Protein AF-A0A5C7A3W3-F1 (afdb_monomer_lite)

InterPro domains:
  IPR011050 Pectin lyase fold/virulence factor [SSF51126] (14-229)
  IPR012334 Pectin lyase fold [G3DSA:2.160.20.10] (8-196)
  IPR039448 Right handed beta helix domain [PF13229] (86-221)

pLDDT: mean 93.46, std 7.07, range [57.84, 98.88]

Structure (mmCIF, N/CA/C/O backbone):
data_AF-A0A5C7A3W3-F1
#
_entry.id   AF-A0A5C7A3W3-F1
#
loop_
_atom_site.group_PDB
_atom_site.id
_atom_site.type_symbol
_atom_site.label_atom_id
_atom_site.label_alt_id
_atom_site.label_comp_id
_atom_site.label_asym_id
_atom_site.label_entity_id
_atom_site.label_seq_id
_atom_site.pdbx_PDB_ins_code
_atom_site.Cartn_x
_atom_site.Cartn_y
_atom_site.Cartn_z
_atom_site.occupancy
_atom_site.B_iso_or_equiv
_atom_site.auth_seq_id
_atom_site.auth_comp_id
_atom_site.auth_asym_id
_atom_site.auth_atom_id
_atom_site.pdbx_PDB_model_num
ATOM 1 N N . MET A 1 1 ? -9.921 -14.204 21.042 1.00 88.25 1 MET A N 1
ATOM 2 C CA . MET A 1 1 ? -10.411 -13.311 19.982 1.00 88.25 1 MET A CA 1
ATOM 3 C C . MET A 1 1 ? -11.789 -12.784 20.349 1.00 88.25 1 MET A C 1
ATOM 5 O O . MET A 1 1 ? -12.733 -13.558 20.472 1.00 88.25 1 MET A O 1
ATOM 9 N N . LYS A 1 2 ? -11.884 -11.483 20.603 1.00 96.06 2 LYS A N 1
ATOM 10 C CA . LYS A 1 2 ? -13.111 -10.736 20.893 1.00 96.06 2 LYS A CA 1
ATOM 11 C C . LYS A 1 2 ? -13.396 -9.769 19.746 1.00 96.06 2 LYS A C 1
ATOM 13 O O . LYS A 1 2 ? -12.476 -9.335 19.056 1.00 96.06 2 LYS A O 1
ATOM 18 N N . VAL A 1 3 ? -14.663 -9.392 19.598 1.00 96.75 3 VAL A N 1
ATOM 19 C CA . VAL A 1 3 ? -15.086 -8.312 18.698 1.00 96.75 3 VAL A CA 1
ATOM 20 C C . VAL A 1 3 ? -15.503 -7.110 19.541 1.00 96.75 3 VAL A C 1
ATOM 22 O O . VAL A 1 3 ? -16.455 -7.187 20.319 1.00 96.75 3 VAL A O 1
ATOM 25 N N . LEU A 1 4 ? -14.786 -5.999 19.398 1.00 95.75 4 LEU A N 1
ATOM 26 C CA . LEU A 1 4 ? -15.061 -4.731 20.067 1.00 95.75 4 LEU A CA 1
ATOM 27 C C . LEU A 1 4 ? -15.787 -3.802 19.094 1.00 95.75 4 LEU A C 1
ATOM 29 O O . LEU A 1 4 ? -15.209 -3.362 18.104 1.00 95.75 4 LEU A O 1
ATOM 33 N N . LYS A 1 5 ? -17.058 -3.502 19.371 1.00 95.69 5 LYS A N 1
ATOM 34 C CA . LYS A 1 5 ? -17.882 -2.644 18.509 1.00 95.69 5 LYS A CA 1
ATOM 35 C C . LYS A 1 5 ? -17.706 -1.167 18.863 1.00 95.69 5 LYS A C 1
ATOM 37 O O . LYS A 1 5 ? -17.990 -0.752 19.990 1.00 95.69 5 LYS A O 1
ATOM 42 N N . VAL A 1 6 ? -17.293 -0.375 17.881 1.00 93.50 6 VAL A N 1
ATOM 43 C CA . VAL A 1 6 ? -16.992 1.057 18.005 1.00 93.50 6 VAL A CA 1
ATOM 44 C C . VAL A 1 6 ? -17.959 1.883 17.163 1.00 93.50 6 VAL A C 1
ATOM 46 O O . VAL A 1 6 ? -18.289 1.517 16.041 1.00 93.50 6 VAL A O 1
ATOM 49 N N . GLY A 1 7 ? -18.421 3.025 17.673 1.00 89.12 7 GLY A N 1
ATOM 50 C CA . GLY A 1 7 ? -19.326 3.928 16.954 1.00 89.12 7 GLY A CA 1
ATOM 51 C C . GLY A 1 7 ? -19.887 5.036 17.843 1.00 89.12 7 GLY A C 1
ATOM 52 O O . GLY A 1 7 ? -19.652 5.045 19.043 1.00 89.12 7 GLY A O 1
ATOM 53 N N . LYS A 1 8 ? -20.645 5.972 17.258 1.00 74.81 8 LYS A N 1
ATOM 54 C CA . LYS A 1 8 ? -21.162 7.168 17.961 1.00 74.81 8 LYS A CA 1
ATOM 55 C C . LYS A 1 8 ? -22.395 6.928 18.852 1.00 74.81 8 LYS A C 1
ATOM 57 O O . LYS A 1 8 ? -22.874 7.858 19.488 1.00 74.81 8 LYS A O 1
ATOM 62 N N . SER A 1 9 ? -22.942 5.713 18.869 1.00 77.38 9 SER A N 1
ATOM 63 C CA . SER A 1 9 ? -24.102 5.372 19.704 1.00 77.38 9 SER A CA 1
ATOM 64 C C . SER A 1 9 ? -23.701 5.247 21.175 1.00 77.38 9 SER A C 1
ATOM 66 O O . SER A 1 9 ? -22.618 4.748 21.463 1.00 77.38 9 SER A O 1
ATOM 68 N N . ILE A 1 10 ? -24.602 5.597 22.102 1.00 68.50 10 ILE A N 1
ATOM 69 C CA . ILE A 1 10 ? -24.413 5.408 23.555 1.00 68.50 10 ILE A CA 1
ATOM 70 C C . ILE A 1 10 ? -24.134 3.948 23.953 1.00 68.50 10 ILE A C 1
ATOM 72 O O . ILE A 1 10 ? -23.594 3.692 25.024 1.00 68.50 10 ILE A O 1
ATOM 76 N N . PHE A 1 11 ? -24.476 2.991 23.085 1.00 70.88 11 PHE A N 1
ATOM 77 C CA . PHE A 1 11 ? -24.218 1.565 23.288 1.00 70.88 11 PHE A CA 1
ATOM 78 C C . PHE A 1 11 ? -22.883 1.088 22.696 1.00 70.88 11 PHE A C 1
ATOM 80 O O . PHE A 1 11 ? -22.521 -0.074 22.873 1.00 70.88 11 PHE A O 1
ATOM 87 N N . LYS A 1 12 ? -22.159 1.945 21.965 1.00 76.88 12 LYS A N 1
ATOM 88 C CA . LYS A 1 12 ? -20.889 1.601 21.317 1.00 76.88 12 LYS A CA 1
ATOM 89 C C . LYS A 1 12 ? -19.710 2.219 22.071 1.00 76.88 12 LYS A C 1
ATOM 91 O O . LYS A 1 12 ? -19.809 3.273 22.692 1.00 76.88 12 LYS A O 1
ATOM 96 N N . MET A 1 13 ? -18.583 1.516 22.041 1.00 89.75 13 MET A N 1
ATOM 97 C CA . MET A 1 13 ? -17.348 1.949 22.688 1.00 89.75 13 MET A CA 1
ATOM 98 C C . MET A 1 13 ? -16.666 3.054 21.861 1.00 89.75 13 MET A C 1
ATOM 100 O O . MET A 1 13 ? -16.802 3.077 20.637 1.00 89.75 13 MET A O 1
ATOM 104 N N . SER A 1 14 ? -15.900 3.946 22.504 1.00 90.25 14 SER A N 1
ATOM 105 C CA . SER A 1 14 ? -14.986 4.834 21.770 1.00 90.25 14 SER A CA 1
ATOM 106 C C . SER A 1 14 ? -13.828 4.035 21.164 1.00 90.25 14 SER A C 1
ATOM 108 O O . SER A 1 14 ? -13.495 2.942 21.631 1.00 90.25 14 SER A O 1
ATOM 110 N N . LEU A 1 15 ? -13.189 4.579 20.132 1.00 91.56 15 LEU A N 1
ATOM 111 C CA . LEU A 1 15 ? -12.073 3.908 19.473 1.00 91.56 15 LEU A CA 1
ATOM 112 C C . LEU A 1 15 ? -10.846 3.803 20.387 1.00 91.56 15 LEU A C 1
ATOM 114 O O . LEU A 1 15 ? -10.195 2.764 20.436 1.00 91.56 15 LEU A O 1
ATOM 118 N N . GLU A 1 16 ? -10.575 4.838 21.178 1.00 91.31 16 GLU A N 1
ATOM 119 C CA . GLU A 1 16 ? -9.476 4.871 22.147 1.00 91.31 16 GLU A CA 1
ATOM 120 C C . GLU A 1 16 ? -9.660 3.791 23.213 1.00 91.31 16 GLU A C 1
ATOM 122 O O . GLU A 1 16 ? -8.722 3.063 23.542 1.00 91.31 16 GLU A O 1
ATOM 127 N N . LYS A 1 17 ? -10.890 3.640 23.721 1.00 93.75 17 LYS A N 1
ATOM 128 C CA . LYS A 1 17 ? -11.216 2.593 24.691 1.00 93.75 17 LYS A CA 1
ATOM 129 C C . LYS A 1 17 ? -11.143 1.202 24.058 1.00 93.75 17 LYS A C 1
ATOM 131 O O . LYS A 1 17 ? -10.692 0.268 24.717 1.00 93.75 17 LYS A O 1
ATOM 136 N N . ALA A 1 18 ? -11.526 1.047 22.791 1.00 95.88 18 ALA A N 1
ATOM 137 C CA . ALA A 1 18 ? -11.372 -0.226 22.090 1.00 95.88 18 ALA A CA 1
ATOM 138 C C . ALA A 1 18 ? -9.894 -0.596 21.915 1.00 95.88 18 ALA A C 1
ATOM 140 O O . ALA A 1 18 ? -9.517 -1.719 22.223 1.00 95.88 18 ALA A O 1
ATOM 141 N N . LEU A 1 19 ? -9.038 0.353 21.532 1.00 95.44 19 LEU A N 1
ATOM 142 C CA . LEU A 1 19 ? -7.590 0.148 21.387 1.00 95.44 19 LEU A CA 1
ATOM 143 C C . LEU A 1 19 ? -6.874 -0.184 22.704 1.00 95.44 19 LEU A C 1
ATOM 145 O O . LEU A 1 19 ? -5.898 -0.944 22.709 1.00 95.44 19 LEU A O 1
ATOM 149 N N . SER A 1 20 ? -7.329 0.390 23.821 1.00 95.06 20 SER A N 1
ATOM 150 C CA . SER A 1 20 ? -6.788 0.070 25.146 1.00 95.06 20 SER A CA 1
ATOM 151 C C . SER A 1 20 ? -7.293 -1.271 25.684 1.00 95.06 20 SER A C 1
ATOM 153 O O . SER A 1 20 ? -6.587 -1.911 26.459 1.00 95.06 20 SER A O 1
ATOM 155 N N . THR A 1 21 ? -8.478 -1.712 25.249 1.00 96.06 21 THR A N 1
ATOM 156 C CA . THR A 1 21 ? -9.103 -2.976 25.674 1.00 96.06 21 THR A CA 1
ATOM 157 C C . THR A 1 21 ? -8.693 -4.166 24.802 1.00 96.06 21 THR A C 1
ATOM 159 O O . THR A 1 21 ? -8.646 -5.291 25.297 1.00 96.06 21 THR A O 1
ATOM 162 N N . ALA A 1 22 ? -8.425 -3.938 23.514 1.00 97.31 22 ALA A N 1
ATOM 163 C CA . ALA A 1 22 ? -8.102 -4.979 22.545 1.00 97.31 22 ALA A CA 1
ATOM 164 C C . ALA A 1 22 ? -6.830 -5.737 22.938 1.00 97.31 22 ALA A C 1
ATOM 166 O O . ALA A 1 22 ? -5.765 -5.142 23.133 1.00 97.31 22 ALA A O 1
ATOM 167 N N . GLY A 1 23 ? -6.946 -7.060 23.017 1.00 96.81 23 GLY A N 1
ATOM 168 C CA . GLY A 1 23 ? -5.811 -7.971 23.056 1.00 96.81 23 GLY A CA 1
ATOM 169 C C . GLY A 1 23 ? -5.256 -8.251 21.660 1.00 96.81 23 GLY A C 1
ATOM 170 O O . GLY A 1 23 ? -5.757 -7.759 20.649 1.00 96.81 23 GLY A O 1
ATOM 171 N N . THR A 1 24 ? -4.203 -9.063 21.606 1.00 97.00 24 THR A N 1
ATOM 172 C CA . THR A 1 24 ? -3.677 -9.583 20.340 1.00 97.00 24 THR A CA 1
ATOM 173 C C . THR A 1 24 ? -4.730 -10.464 19.661 1.00 97.00 24 THR A C 1
ATOM 175 O O . THR A 1 24 ? -5.425 -11.228 20.327 1.00 97.00 24 THR A O 1
ATOM 178 N N . GLU A 1 25 ? -4.832 -10.345 18.340 1.00 96.94 25 GLU A N 1
ATOM 179 C CA . GLU A 1 25 ? -5.804 -10.990 17.447 1.00 96.94 25 GLU A CA 1
ATOM 180 C C . GLU A 1 25 ? -7.259 -10.537 17.616 1.00 96.94 25 GLU A C 1
ATOM 182 O O . GLU A 1 25 ? -8.127 -11.008 16.885 1.00 96.94 25 GLU A O 1
ATOM 187 N N . ASP A 1 26 ? -7.562 -9.614 18.532 1.00 98.25 26 ASP A N 1
ATOM 188 C CA . ASP A 1 26 ? -8.915 -9.073 18.647 1.00 98.25 26 ASP A CA 1
ATOM 189 C C . ASP A 1 26 ? -9.290 -8.234 17.415 1.00 98.25 26 ASP A C 1
ATOM 191 O O . ASP A 1 26 ? -8.446 -7.678 16.704 1.00 98.25 26 ASP A O 1
ATOM 195 N N . THR A 1 27 ? -10.596 -8.140 17.169 1.00 98.38 27 THR A N 1
ATOM 196 C CA . THR A 1 27 ? -11.164 -7.342 16.081 1.00 98.38 27 THR A CA 1
ATOM 197 C C . THR A 1 27 ? -11.847 -6.104 16.642 1.00 98.38 27 THR A C 1
ATOM 199 O O . THR A 1 27 ? -12.715 -6.198 17.510 1.00 98.38 27 THR A O 1
ATOM 202 N N . ILE A 1 28 ? -11.483 -4.937 16.125 1.00 97.69 28 ILE A N 1
ATOM 203 C CA . ILE A 1 28 ? -12.185 -3.677 16.341 1.00 97.69 28 ILE A CA 1
ATOM 204 C C . ILE A 1 28 ? -13.107 -3.458 15.143 1.00 97.69 28 ILE A C 1
ATOM 206 O O . ILE A 1 28 ? -12.653 -3.137 14.044 1.00 97.69 28 ILE A O 1
ATOM 210 N N . GLN A 1 29 ? -14.407 -3.636 15.372 1.00 97.38 29 GLN A N 1
ATOM 211 C CA . GLN A 1 29 ? -15.437 -3.433 14.361 1.00 97.38 29 GLN A CA 1
ATOM 212 C C . GLN A 1 29 ? -15.931 -1.982 14.405 1.00 97.38 29 GLN A C 1
ATOM 214 O O . GLN A 1 29 ? -16.476 -1.531 15.418 1.00 97.38 29 GLN A O 1
ATOM 219 N N . LEU A 1 30 ? -15.736 -1.247 13.314 1.00 96.81 30 LEU A N 1
ATOM 220 C CA . LEU A 1 30 ? -16.004 0.184 13.192 1.00 96.81 30 LEU A CA 1
ATOM 221 C C . LEU A 1 30 ? -17.364 0.422 12.529 1.00 96.81 30 LEU A C 1
ATOM 223 O O . LEU A 1 30 ? -17.587 0.027 11.389 1.00 96.81 30 LEU A O 1
ATOM 227 N N . ALA A 1 31 ? -18.273 1.102 13.222 1.00 95.81 31 ALA A N 1
ATOM 228 C CA . ALA A 1 31 ? -19.499 1.619 12.617 1.00 95.81 31 ALA A CA 1
ATOM 229 C C . ALA A 1 31 ? -19.183 2.679 11.541 1.00 95.81 31 ALA A C 1
ATOM 231 O O . ALA A 1 31 ? -18.128 3.312 11.614 1.00 95.81 31 ALA A O 1
ATOM 232 N N . PRO A 1 32 ? -20.107 2.963 10.600 1.00 95.88 32 PRO A N 1
ATOM 233 C CA . PRO A 1 32 ? -19.940 4.071 9.665 1.00 95.88 32 PRO A CA 1
ATOM 234 C C . PRO A 1 32 ? -19.603 5.378 10.397 1.00 95.88 32 PRO A C 1
ATOM 236 O O . PRO A 1 32 ? -20.267 5.761 11.369 1.00 95.88 32 PRO A O 1
ATOM 239 N N . GLY A 1 33 ? -18.570 6.076 9.934 1.00 94.88 33 GLY A N 1
ATOM 240 C CA . GLY A 1 33 ? -18.092 7.283 10.587 1.00 94.88 33 GLY A CA 1
ATOM 241 C C . GLY A 1 33 ? -16.657 7.642 10.233 1.00 94.88 33 GLY A C 1
ATOM 242 O O . GLY A 1 33 ? -15.952 6.920 9.533 1.00 94.88 33 GLY A O 1
ATOM 243 N N . ARG A 1 34 ? -16.228 8.793 10.749 1.00 94.25 34 ARG A N 1
ATOM 244 C CA . ARG A 1 34 ? -14.864 9.296 10.603 1.00 94.25 34 ARG A CA 1
ATOM 245 C C . ARG A 1 34 ? -14.136 9.207 11.936 1.00 94.25 34 ARG A C 1
ATOM 247 O O . ARG A 1 34 ? -14.672 9.655 12.951 1.00 94.25 34 ARG A O 1
ATOM 254 N N . TYR A 1 35 ? -12.929 8.661 11.906 1.00 94.00 35 TYR A N 1
ATOM 255 C CA . TYR A 1 35 ? -12.104 8.367 13.068 1.00 94.00 35 TYR A CA 1
ATOM 256 C C . TYR A 1 35 ? -10.724 8.987 12.878 1.00 94.00 35 TYR A C 1
ATOM 258 O O . TYR A 1 35 ? -10.045 8.675 11.903 1.00 94.00 35 TYR A O 1
ATOM 266 N N . ASN A 1 36 ? -10.301 9.851 13.803 1.00 92.06 36 ASN A N 1
ATOM 267 C CA . ASN A 1 36 ? -8.928 10.341 13.801 1.00 92.06 36 ASN A CA 1
ATOM 268 C C . ASN A 1 36 ? -8.050 9.424 14.648 1.00 92.06 36 ASN A C 1
ATOM 270 O O . ASN A 1 36 ? -8.306 9.246 15.837 1.00 92.06 36 ASN A O 1
ATOM 274 N N . LEU A 1 37 ? -7.023 8.855 14.033 1.00 91.38 37 LEU A N 1
ATOM 275 C CA . LEU A 1 37 ? -6.122 7.895 14.642 1.00 91.38 37 LEU A CA 1
ATOM 276 C C . LEU A 1 37 ? -4.676 8.344 14.459 1.00 91.38 37 LEU A C 1
ATOM 278 O O . LEU A 1 37 ? -4.008 7.987 13.494 1.00 91.38 37 LEU A O 1
ATOM 282 N N . ASP A 1 38 ? -4.191 9.089 15.444 1.00 92.31 38 ASP A N 1
ATOM 283 C CA . ASP A 1 38 ? -2.778 9.414 15.606 1.00 92.31 38 ASP A CA 1
ATOM 284 C C . ASP A 1 38 ? -2.225 8.573 16.763 1.00 92.31 38 ASP A C 1
ATOM 286 O O . ASP A 1 38 ? -2.249 8.988 17.923 1.00 92.31 38 ASP A O 1
ATOM 290 N N . THR A 1 39 ? -1.820 7.331 16.483 1.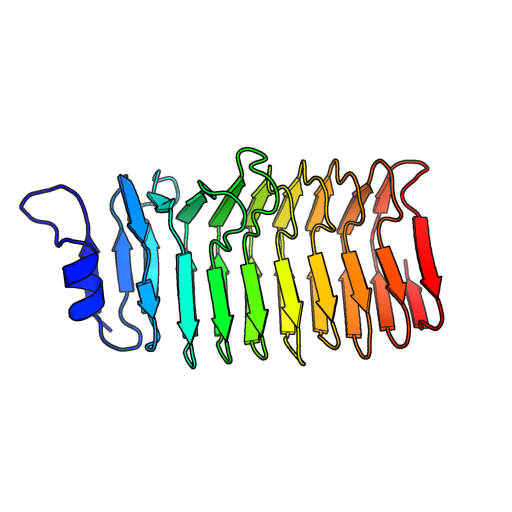00 94.81 39 THR A N 1
ATOM 291 C CA . THR A 1 39 ? -1.455 6.381 17.546 1.00 94.81 39 THR A CA 1
ATOM 292 C C . THR A 1 39 ? -0.418 5.345 17.122 1.00 94.81 39 THR A C 1
ATOM 294 O O . THR A 1 39 ? -0.099 5.181 15.942 1.00 94.81 39 THR A O 1
ATOM 297 N N . VAL A 1 40 ? 0.109 4.635 18.120 1.00 97.00 40 VAL A N 1
ATOM 298 C CA . VAL A 1 40 ? 1.063 3.541 17.959 1.00 97.00 40 VAL A CA 1
ATOM 299 C C . VAL A 1 40 ? 0.390 2.219 18.324 1.00 97.00 40 VAL A C 1
ATOM 301 O O . VAL A 1 40 ? -0.137 2.060 19.425 1.00 97.00 40 VAL A O 1
ATOM 304 N N . ILE A 1 41 ? 0.451 1.247 17.419 1.00 96.94 41 ILE A N 1
ATOM 305 C CA . ILE A 1 41 ? -0.070 -0.106 17.596 1.00 96.94 41 ILE A CA 1
ATOM 306 C C . ILE A 1 41 ? 1.115 -1.071 17.684 1.00 96.94 41 ILE A C 1
ATOM 308 O O . ILE A 1 41 ? 1.863 -1.253 16.727 1.00 96.94 41 ILE A O 1
ATOM 312 N N . ASN A 1 42 ? 1.262 -1.705 18.848 1.00 97.31 42 ASN A N 1
ATOM 313 C CA . ASN A 1 42 ? 2.336 -2.665 19.146 1.00 97.31 42 ASN A CA 1
ATOM 314 C C . ASN A 1 42 ? 1.788 -4.068 19.465 1.00 97.31 42 ASN A C 1
ATOM 316 O O . ASN A 1 42 ? 2.421 -4.855 20.163 1.00 97.31 42 ASN A O 1
ATOM 320 N N . ARG A 1 43 ? 0.560 -4.353 19.032 1.00 96.88 43 ARG A N 1
ATOM 321 C CA . ARG A 1 43 ? -0.131 -5.634 19.213 1.00 96.88 43 ARG A CA 1
ATOM 322 C C . ARG A 1 43 ? -0.976 -5.922 17.987 1.00 96.88 43 ARG A C 1
ATOM 324 O O . ARG A 1 43 ? -1.432 -4.986 17.332 1.00 96.88 43 ARG A O 1
ATOM 331 N N . GLY A 1 44 ? -1.170 -7.201 17.690 1.00 97.81 44 GLY A N 1
ATOM 332 C CA . GLY A 1 44 ? -1.819 -7.564 16.446 1.00 97.81 44 GLY A CA 1
ATOM 333 C C . GLY A 1 44 ? -3.318 -7.367 16.558 1.00 97.81 44 GLY A C 1
ATOM 334 O O . GLY A 1 44 ? -3.921 -7.941 17.454 1.00 97.81 44 GLY A O 1
ATOM 335 N N . ILE A 1 45 ? -3.911 -6.531 15.713 1.00 98.06 45 ILE A N 1
ATOM 336 C CA . ILE A 1 45 ? -5.338 -6.187 15.773 1.00 98.06 45 ILE A CA 1
ATOM 337 C C . ILE A 1 45 ? -5.904 -6.198 14.355 1.00 98.06 45 ILE A C 1
ATOM 339 O O . ILE A 1 45 ? -5.241 -5.766 13.407 1.00 98.06 45 ILE A O 1
ATOM 343 N N . THR A 1 46 ? -7.146 -6.658 14.221 1.00 98.56 46 THR A N 1
ATOM 344 C CA . THR A 1 46 ? -7.931 -6.481 12.995 1.00 98.56 46 THR A CA 1
ATOM 345 C C . THR A 1 46 ? -8.846 -5.272 13.137 1.00 98.56 46 THR A C 1
ATOM 347 O O . THR A 1 46 ? -9.586 -5.164 14.111 1.00 98.56 46 THR A O 1
ATOM 350 N N . PHE A 1 47 ? -8.821 -4.372 12.163 1.00 98.12 47 PHE A N 1
ATOM 351 C CA . PHE A 1 47 ? -9.796 -3.301 12.004 1.00 98.12 47 PHE A CA 1
ATOM 352 C C . PHE A 1 47 ? -10.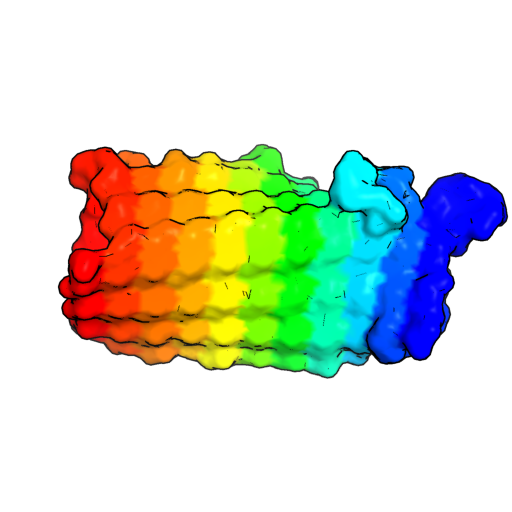702 -3.653 10.837 1.00 98.12 47 PHE A C 1
ATOM 354 O O . PHE A 1 47 ? -10.230 -3.925 9.734 1.00 98.12 47 PHE A O 1
ATOM 361 N N . GLU A 1 48 ? -12.003 -3.625 11.071 1.00 97.88 48 GLU A N 1
ATOM 362 C CA . GLU A 1 48 ? -12.982 -4.002 10.061 1.00 97.88 48 GLU A CA 1
ATOM 363 C C . GLU A 1 48 ? -14.187 -3.078 10.144 1.00 97.88 48 GLU A C 1
ATOM 365 O O . GLU A 1 48 ? -14.692 -2.794 11.231 1.00 97.88 48 GLU A O 1
ATOM 370 N N . ALA A 1 49 ? -14.650 -2.588 9.000 1.00 97.25 49 ALA A N 1
ATOM 371 C CA . ALA A 1 49 ? -15.909 -1.867 8.950 1.00 97.25 49 ALA A CA 1
ATOM 372 C C . ALA A 1 49 ? -17.092 -2.810 9.236 1.00 97.25 49 ALA A C 1
ATOM 374 O O . ALA A 1 49 ? -17.112 -3.955 8.795 1.00 97.25 49 ALA A O 1
ATOM 375 N N . GLU A 1 50 ? -18.098 -2.336 9.972 1.00 92.62 50 GLU A N 1
ATOM 376 C CA . GLU A 1 50 ? -19.274 -3.132 10.358 1.00 92.62 50 GLU A CA 1
ATOM 377 C C . GLU A 1 50 ? -20.045 -3.665 9.144 1.00 92.62 50 GLU A C 1
ATOM 379 O O . GLU A 1 50 ? -20.609 -4.756 9.207 1.00 92.62 50 GLU A O 1
ATOM 384 N N . PHE A 1 51 ? -20.019 -2.917 8.038 1.00 87.81 51 PHE A N 1
ATOM 385 C CA . PHE A 1 51 ? -20.572 -3.323 6.750 1.00 87.81 51 PHE A CA 1
ATOM 386 C C . PHE A 1 51 ? -19.537 -3.081 5.638 1.00 87.81 51 PHE A C 1
ATOM 388 O O . PHE A 1 51 ? -18.880 -2.036 5.674 1.00 87.81 51 PHE A O 1
ATOM 395 N N . PRO A 1 52 ? -19.411 -3.969 4.634 1.00 82.38 52 PRO A N 1
ATOM 396 C CA . PRO A 1 52 ? -18.415 -3.828 3.565 1.00 82.38 52 PRO A CA 1
ATOM 397 C C . PRO A 1 52 ? -18.479 -2.490 2.815 1.00 82.38 52 PRO A C 1
ATOM 399 O O . PRO A 1 52 ? -17.448 -1.884 2.551 1.00 82.38 52 PRO A O 1
ATOM 402 N N . ASP A 1 53 ? -19.687 -1.979 2.575 1.00 83.56 53 ASP A N 1
ATOM 403 C CA . ASP A 1 53 ? -19.909 -0.721 1.847 1.00 83.56 53 ASP A CA 1
ATOM 404 C C . ASP A 1 53 ? -20.091 0.491 2.777 1.00 83.56 53 ASP A C 1
ATOM 406 O O . ASP A 1 53 ? -20.581 1.547 2.368 1.00 83.56 53 ASP A O 1
ATOM 410 N N . SER A 1 54 ? -19.756 0.355 4.064 1.00 82.19 54 SER A N 1
ATOM 411 C CA . SER A 1 54 ? -19.913 1.463 5.006 1.00 82.19 54 SER A CA 1
ATOM 412 C C . SER A 1 54 ? -18.812 2.509 4.871 1.00 82.19 54 SER A C 1
ATOM 414 O O . SER A 1 54 ? -17.637 2.213 4.673 1.00 82.19 54 SER A O 1
ATOM 416 N N . SER A 1 55 ? -19.194 3.775 5.048 1.00 92.38 55 SER A N 1
ATOM 417 C CA . SER A 1 55 ? -18.280 4.914 5.024 1.00 92.38 55 SER A CA 1
ATOM 418 C C . SER A 1 55 ? -17.463 4.999 6.321 1.00 92.38 55 SER A C 1
ATOM 420 O O . SER A 1 55 ? -17.693 5.881 7.155 1.00 92.38 55 SER A O 1
ATOM 422 N N . VAL A 1 56 ? -16.545 4.056 6.535 1.00 96.94 56 VAL A N 1
ATOM 423 C CA . VAL A 1 56 ? -15.535 4.135 7.596 1.00 96.94 56 VAL A CA 1
ATOM 424 C C . VAL A 1 56 ? -14.308 4.839 7.043 1.00 96.94 56 VAL A C 1
ATOM 426 O O . VAL A 1 56 ? -13.622 4.321 6.163 1.00 96.94 56 VAL A O 1
ATOM 429 N N . VAL A 1 57 ? -14.030 6.027 7.575 1.00 95.94 57 VAL A N 1
ATOM 430 C CA . VAL A 1 57 ? -12.876 6.835 7.183 1.00 95.94 57 VAL A CA 1
ATOM 431 C C . VAL A 1 57 ? -11.933 6.990 8.365 1.00 95.94 57 VAL A C 1
ATOM 433 O O . VAL A 1 57 ? -12.325 7.517 9.407 1.00 95.94 57 VAL A O 1
ATOM 436 N N . ILE A 1 58 ? -10.687 6.568 8.194 1.00 94.88 58 ILE A N 1
ATOM 437 C CA . ILE A 1 58 ? -9.597 6.799 9.137 1.00 94.88 58 ILE A CA 1
ATOM 438 C C . ILE A 1 58 ? -8.722 7.942 8.619 1.00 94.88 58 ILE A C 1
ATOM 440 O O . ILE A 1 58 ? -8.257 7.925 7.479 1.00 94.88 58 ILE A O 1
ATOM 444 N N . THR A 1 59 ? -8.482 8.925 9.480 1.00 93.19 59 THR A N 1
ATOM 445 C CA . THR A 1 59 ? -7.479 9.981 9.291 1.00 93.19 59 THR A CA 1
ATOM 446 C C . THR A 1 59 ? -6.372 9.850 10.332 1.00 93.19 59 THR A C 1
ATOM 448 O O . THR A 1 59 ? -6.492 9.065 11.272 1.00 93.19 59 THR A O 1
ATOM 451 N N . GLY A 1 60 ? -5.320 10.655 10.197 1.00 91.25 60 GLY A N 1
ATOM 452 C CA . GLY A 1 60 ? -4.181 10.649 11.115 1.00 91.25 60 GLY A CA 1
ATOM 453 C C . GLY A 1 60 ? -3.087 9.669 10.694 1.00 91.25 60 GLY A C 1
ATOM 454 O O . GLY A 1 60 ? -3.106 9.130 9.585 1.00 91.25 60 GLY A O 1
ATOM 455 N N . THR A 1 61 ? -2.097 9.492 11.564 1.00 93.75 61 THR A N 1
ATOM 456 C CA . THR A 1 61 ? -0.964 8.587 11.350 1.00 93.75 61 THR A CA 1
ATOM 457 C C . THR A 1 61 ? -1.024 7.385 12.290 1.00 93.75 61 THR A C 1
ATOM 459 O O . THR A 1 61 ? -0.886 7.509 13.509 1.00 93.75 61 THR A O 1
ATOM 462 N N . LEU A 1 62 ? -1.100 6.192 11.704 1.00 95.62 62 LEU A N 1
ATOM 463 C CA . LEU A 1 62 ? -0.950 4.922 12.406 1.00 95.62 62 LEU A CA 1
ATOM 464 C C . LEU A 1 62 ? 0.491 4.427 12.314 1.00 95.62 62 LEU A C 1
ATOM 466 O O . LEU A 1 62 ? 0.982 4.103 11.233 1.00 95.62 62 LEU A O 1
ATOM 470 N N . SER A 1 63 ? 1.160 4.325 13.459 1.00 97.81 63 SER A N 1
ATOM 471 C CA . SER A 1 63 ? 2.479 3.694 13.565 1.00 97.81 63 SER A CA 1
ATOM 472 C C . SER A 1 63 ? 2.334 2.260 14.065 1.00 97.81 63 SER A C 1
ATOM 474 O O . SER A 1 63 ? 1.850 2.045 15.169 1.00 97.81 63 SER A O 1
ATOM 476 N N . ILE A 1 64 ? 2.751 1.273 13.282 1.00 98.25 64 ILE A N 1
ATOM 477 C CA . ILE A 1 64 ? 2.599 -0.152 13.586 1.00 98.25 64 ILE A CA 1
ATOM 478 C C . ILE A 1 64 ? 3.995 -0.750 13.754 1.00 98.25 64 ILE A C 1
ATOM 480 O O . ILE A 1 64 ? 4.785 -0.756 12.808 1.00 98.25 64 ILE A O 1
ATOM 484 N N . ASN A 1 65 ? 4.323 -1.215 14.960 1.00 98.31 65 ASN A N 1
ATOM 485 C CA . ASN A 1 65 ? 5.674 -1.684 15.270 1.00 98.31 65 ASN A CA 1
ATOM 486 C C . ASN A 1 65 ? 5.673 -3.095 15.847 1.00 98.31 65 ASN A C 1
ATOM 488 O O . ASN A 1 65 ? 4.940 -3.386 16.792 1.00 98.31 65 ASN A O 1
ATOM 492 N N . ASN A 1 66 ? 6.578 -3.933 15.335 1.00 98.19 66 ASN A N 1
ATOM 493 C CA . ASN A 1 66 ? 6.830 -5.287 15.835 1.00 98.19 66 ASN A CA 1
ATOM 494 C C . ASN A 1 66 ? 5.555 -6.132 15.969 1.00 98.19 66 ASN A C 1
ATOM 496 O O . ASN A 1 66 ? 5.393 -6.880 16.935 1.00 98.19 66 ASN A O 1
ATOM 500 N N . THR A 1 67 ? 4.605 -5.968 15.046 1.00 98.06 67 THR A N 1
ATOM 501 C CA . THR A 1 67 ? 3.301 -6.617 15.172 1.00 98.06 67 THR A CA 1
ATOM 502 C C . THR A 1 67 ? 2.614 -6.864 13.832 1.00 98.06 67 THR A C 1
ATOM 504 O O . THR A 1 67 ? 3.171 -6.560 12.778 1.00 98.06 67 THR A O 1
ATOM 507 N N . SER A 1 68 ? 1.416 -7.448 13.865 1.00 98.38 68 SER A N 1
ATOM 508 C CA . SER A 1 68 ? 0.652 -7.800 12.667 1.00 98.38 68 SER A CA 1
ATOM 509 C C . SER A 1 68 ? -0.745 -7.186 12.685 1.00 98.38 68 SER A C 1
ATOM 511 O O . SER A 1 68 ? -1.534 -7.525 13.558 1.00 98.38 68 SER A O 1
ATOM 513 N N . CYS A 1 69 ? -1.086 -6.335 11.719 1.00 98.56 69 CYS A N 1
ATOM 514 C CA . CYS A 1 69 ? -2.410 -5.707 11.650 1.00 98.56 69 CYS A CA 1
ATOM 515 C C . CYS A 1 69 ? -3.120 -6.018 10.336 1.00 98.56 69 CYS A C 1
ATOM 517 O O . CYS A 1 69 ? -2.497 -6.060 9.273 1.00 98.56 69 CYS A O 1
ATOM 519 N N . ILE A 1 70 ? -4.437 -6.185 10.418 1.00 98.75 70 ILE A N 1
ATOM 520 C CA . ILE A 1 70 ? -5.313 -6.406 9.266 1.00 98.75 70 ILE A CA 1
ATOM 521 C C . ILE A 1 70 ? -6.320 -5.262 9.207 1.00 98.75 70 ILE A C 1
ATOM 523 O O . ILE A 1 70 ? -6.884 -4.884 10.230 1.00 98.75 70 ILE A O 1
ATOM 527 N N . PHE A 1 71 ? -6.561 -4.725 8.018 1.00 98.50 71 PHE A N 1
ATOM 528 C CA . PHE A 1 71 ? -7.552 -3.686 7.769 1.00 98.50 71 PHE A CA 1
ATOM 529 C C . PHE A 1 71 ? -8.486 -4.142 6.652 1.00 98.50 71 PHE A C 1
ATOM 531 O O . PHE A 1 71 ? -8.012 -4.546 5.589 1.00 98.50 71 PHE A O 1
ATOM 538 N N . LYS A 1 72 ? -9.797 -4.082 6.895 1.00 98.50 72 LYS A N 1
ATOM 539 C CA . LYS A 1 72 ? -10.823 -4.529 5.948 1.00 98.50 72 LYS A CA 1
ATOM 540 C C . LYS A 1 72 ? -11.887 -3.469 5.734 1.00 98.50 72 LYS A C 1
ATOM 542 O O . LYS A 1 72 ? -12.446 -2.976 6.714 1.00 98.50 72 LYS A O 1
ATOM 547 N N . ASN A 1 73 ? -12.213 -3.178 4.474 1.00 98.06 73 ASN A N 1
ATOM 548 C CA . ASN A 1 73 ? -13.328 -2.296 4.101 1.00 98.06 73 ASN A CA 1
ATOM 549 C C . ASN A 1 73 ? -13.211 -0.877 4.694 1.00 98.06 73 ASN A C 1
ATOM 551 O O . ASN A 1 73 ? -14.188 -0.275 5.128 1.00 98.06 73 ASN A O 1
ATOM 555 N N . ILE A 1 74 ? -11.987 -0.351 4.776 1.00 97.62 74 ILE A N 1
ATOM 556 C CA . ILE A 1 74 ? -11.696 0.954 5.389 1.00 97.62 74 ILE A CA 1
ATOM 557 C C . ILE A 1 74 ? -11.153 1.918 4.341 1.00 97.62 74 ILE A C 1
ATOM 559 O O . ILE A 1 74 ? -10.284 1.563 3.541 1.00 97.62 74 ILE A O 1
ATOM 563 N N . THR A 1 75 ? -11.616 3.164 4.398 1.00 97.25 75 THR A N 1
ATOM 564 C CA . THR A 1 75 ? -10.996 4.277 3.680 1.00 97.25 75 THR A CA 1
ATOM 565 C C . THR A 1 75 ? -9.988 4.985 4.579 1.00 97.25 75 THR A C 1
ATOM 567 O O . THR A 1 75 ? -10.318 5.388 5.690 1.00 97.25 75 THR A O 1
ATOM 570 N N . PHE A 1 76 ? -8.768 5.183 4.095 1.00 96.19 76 PHE A N 1
ATOM 571 C CA . PHE A 1 76 ? -7.753 6.021 4.717 1.00 96.19 76 PHE A CA 1
ATOM 572 C C . PHE A 1 76 ? -7.636 7.323 3.938 1.00 96.19 76 PHE A C 1
ATOM 574 O O . PHE A 1 76 ? -7.404 7.312 2.728 1.00 96.19 76 PHE A O 1
ATOM 581 N N . GLU A 1 77 ? -7.765 8.447 4.631 1.00 94.25 77 GLU A N 1
ATOM 582 C CA . GLU A 1 77 ? -7.708 9.764 4.007 1.00 94.25 77 GLU A CA 1
ATOM 583 C C . GLU A 1 77 ? -6.514 10.561 4.516 1.00 94.25 77 GLU A C 1
ATOM 585 O O . GLU A 1 77 ? -6.409 10.886 5.703 1.00 94.25 77 GLU A O 1
ATOM 590 N N . CYS A 1 78 ? -5.614 10.907 3.597 1.00 86.00 78 CYS A N 1
ATOM 591 C CA . CYS A 1 78 ? -4.483 11.753 3.917 1.00 86.00 78 CYS A CA 1
ATOM 592 C C . CYS A 1 78 ? -4.934 13.212 3.990 1.00 86.00 78 CYS A C 1
ATOM 594 O O . CYS A 1 78 ? -5.250 13.834 2.975 1.00 86.00 78 CYS A O 1
ATOM 596 N N . SER A 1 79 ? -4.958 13.751 5.206 1.00 79.75 79 SER A N 1
ATOM 597 C CA . SER A 1 79 ? -5.470 15.092 5.497 1.00 79.75 79 SER A CA 1
ATOM 598 C C . SER A 1 79 ? -4.382 16.118 5.828 1.00 79.75 79 SER A C 1
ATOM 600 O O . SER A 1 79 ? -4.708 17.228 6.241 1.00 79.75 79 SER A O 1
ATOM 602 N N . ALA A 1 80 ? -3.096 15.768 5.713 1.00 77.25 80 ALA A N 1
ATOM 603 C CA . ALA A 1 80 ? -1.998 16.643 6.123 1.00 77.25 80 ALA A CA 1
ATOM 604 C C . ALA A 1 80 ? -0.745 16.486 5.252 1.00 77.25 80 ALA A C 1
ATOM 606 O O . ALA A 1 80 ? -0.392 15.382 4.840 1.00 77.25 80 ALA A O 1
ATOM 607 N N . ARG A 1 81 ? -0.060 17.614 5.036 1.00 75.25 81 ARG A N 1
ATOM 608 C CA . ARG A 1 81 ? 1.223 17.713 4.329 1.00 75.25 81 ARG A CA 1
ATOM 609 C C . ARG A 1 81 ? 2.304 16.917 5.058 1.00 75.25 81 ARG A C 1
ATOM 611 O O . ARG A 1 81 ? 2.300 16.871 6.288 1.00 75.25 81 ARG A O 1
ATOM 618 N N . ASP A 1 82 ? 3.225 16.321 4.302 1.00 73.69 82 ASP A N 1
ATOM 619 C CA . ASP A 1 82 ? 4.424 15.645 4.826 1.00 73.69 82 ASP A CA 1
ATOM 620 C C . ASP A 1 82 ? 4.148 14.489 5.813 1.00 73.69 82 ASP A C 1
ATOM 622 O O . ASP A 1 82 ? 5.046 14.041 6.531 1.00 73.69 82 ASP A O 1
ATOM 626 N N . LYS A 1 83 ? 2.916 13.962 5.853 1.00 80.75 83 LYS A N 1
ATOM 627 C CA . LYS A 1 83 ? 2.548 12.829 6.710 1.00 80.75 83 LYS A CA 1
ATOM 628 C C . LYS A 1 83 ? 2.464 11.520 5.934 1.00 80.75 83 LYS A C 1
ATOM 630 O O . LYS A 1 83 ? 2.133 11.477 4.750 1.00 80.75 83 LYS A O 1
ATOM 635 N N . ASN A 1 84 ? 2.735 10.434 6.654 1.00 89.62 84 ASN A N 1
ATOM 636 C CA . ASN A 1 84 ? 2.369 9.088 6.231 1.00 89.62 84 ASN A CA 1
ATOM 637 C C . ASN A 1 84 ? 1.039 8.724 6.906 1.00 89.62 84 ASN A C 1
ATOM 639 O O . ASN A 1 84 ? 0.880 8.996 8.099 1.00 89.62 84 ASN A O 1
ATOM 643 N N . LEU A 1 85 ? 0.111 8.094 6.185 1.00 94.31 85 LEU A N 1
ATOM 644 C CA . LEU A 1 85 ? -1.092 7.517 6.804 1.00 94.31 85 LEU A CA 1
ATOM 645 C C . LEU A 1 85 ? -0.722 6.316 7.676 1.00 94.31 85 LEU A C 1
ATOM 647 O O . LEU A 1 85 ? -1.118 6.231 8.835 1.00 94.31 85 LEU A O 1
ATOM 651 N N . ILE A 1 86 ? 0.093 5.419 7.124 1.00 97.56 86 ILE A N 1
ATOM 652 C CA . ILE A 1 86 ? 0.580 4.215 7.791 1.00 97.56 86 ILE A CA 1
ATOM 653 C C . ILE A 1 86 ? 2.107 4.224 7.790 1.00 97.56 86 ILE A C 1
ATOM 655 O O . ILE A 1 86 ? 2.742 4.348 6.741 1.00 97.56 86 ILE A O 1
ATOM 659 N N . VAL A 1 87 ? 2.701 4.032 8.964 1.00 98.00 87 VAL A N 1
ATOM 660 C CA . VAL A 1 87 ? 4.131 3.765 9.138 1.00 98.00 87 VAL A CA 1
ATOM 661 C C . VAL A 1 87 ? 4.272 2.395 9.777 1.00 98.00 87 VAL A C 1
ATOM 663 O O . VAL A 1 87 ? 3.780 2.189 10.880 1.00 98.00 87 VAL A O 1
ATOM 666 N N . ALA A 1 88 ? 4.954 1.463 9.120 1.00 98.50 88 ALA A N 1
ATOM 667 C CA . ALA A 1 88 ? 5.225 0.144 9.674 1.00 98.50 88 ALA A CA 1
ATOM 668 C C . ALA A 1 88 ? 6.718 -0.140 9.788 1.00 98.50 88 ALA A C 1
ATOM 670 O O . ALA A 1 88 ? 7.487 0.023 8.835 1.00 98.50 88 ALA A O 1
ATOM 671 N N . ASN A 1 89 ? 7.113 -0.610 10.966 1.00 98.50 89 ASN A N 1
ATOM 672 C CA . ASN A 1 89 ? 8.469 -1.042 11.257 1.00 98.50 89 ASN A CA 1
ATOM 673 C C . ASN A 1 89 ? 8.453 -2.465 11.816 1.00 98.50 89 ASN A C 1
ATOM 675 O O . ASN A 1 89 ? 7.770 -2.736 12.806 1.00 98.50 89 ASN A O 1
ATOM 679 N N . GLN A 1 90 ? 9.203 -3.371 11.184 1.00 98.50 90 GLN A N 1
ATOM 680 C CA . GLN A 1 90 ? 9.291 -4.782 11.588 1.00 98.50 90 GLN A CA 1
ATOM 681 C C . GLN A 1 90 ? 7.915 -5.437 11.794 1.00 98.50 90 GLN A C 1
ATOM 683 O O . GLN A 1 90 ? 7.698 -6.155 12.765 1.00 98.50 90 GLN A O 1
ATOM 688 N N . SER A 1 91 ? 6.966 -5.138 10.907 1.00 98.62 91 SER A N 1
ATOM 689 C CA . SER A 1 91 ? 5.557 -5.515 11.063 1.00 98.62 91 SER A CA 1
ATOM 690 C C . SER A 1 91 ? 5.015 -6.260 9.844 1.00 98.62 91 SER A C 1
ATOM 692 O O . SER A 1 91 ? 5.615 -6.224 8.770 1.00 98.62 91 SER A O 1
ATOM 694 N N . ASN A 1 92 ? 3.870 -6.924 10.003 1.00 98.69 92 ASN A N 1
ATOM 695 C CA . ASN A 1 92 ? 3.133 -7.567 8.913 1.00 98.69 92 ASN A CA 1
ATOM 696 C C . ASN A 1 92 ? 1.774 -6.890 8.747 1.00 98.69 92 ASN A C 1
ATOM 698 O O . ASN A 1 92 ? 0.974 -6.864 9.677 1.00 98.69 92 ASN A O 1
ATOM 702 N N . LEU A 1 93 ? 1.495 -6.342 7.573 1.00 98.75 93 LEU A N 1
ATOM 703 C CA . LEU A 1 93 ? 0.237 -5.660 7.298 1.00 98.75 93 LEU A CA 1
ATOM 704 C C . LEU A 1 93 ? -0.551 -6.379 6.211 1.00 98.75 93 LEU A C 1
ATOM 706 O O . LEU A 1 93 ? 0.028 -6.831 5.222 1.00 98.75 93 LEU A O 1
ATOM 710 N N . MET A 1 94 ? -1.872 -6.402 6.363 1.00 98.81 94 MET A N 1
ATOM 711 C CA . MET A 1 94 ? -2.800 -6.781 5.303 1.00 98.81 94 MET A CA 1
ATOM 712 C C . MET A 1 94 ? -3.892 -5.724 5.151 1.00 98.81 94 MET A C 1
ATOM 714 O O . MET A 1 94 ? -4.528 -5.349 6.134 1.00 98.81 94 MET A O 1
ATOM 718 N N . PHE A 1 95 ? -4.118 -5.276 3.920 1.00 98.75 95 PHE A N 1
ATOM 719 C CA . PHE A 1 95 ? -5.248 -4.429 3.546 1.00 98.75 95 PHE A CA 1
ATOM 720 C C . PHE A 1 95 ? -6.127 -5.181 2.553 1.00 98.75 95 PHE A C 1
ATOM 722 O O . PHE A 1 95 ? -5.635 -5.662 1.532 1.00 98.75 95 PHE A O 1
ATOM 729 N N . GLU A 1 96 ? -7.415 -5.275 2.861 1.00 98.62 96 GLU A N 1
ATOM 730 C CA . GLU A 1 96 ? -8.413 -5.997 2.077 1.00 98.62 96 GLU A CA 1
ATOM 731 C C . GLU A 1 96 ? -9.580 -5.052 1.781 1.00 98.62 96 GLU A C 1
ATOM 733 O O . GLU A 1 96 ? -10.198 -4.521 2.706 1.00 98.62 96 GLU A O 1
ATOM 738 N N . HIS A 1 97 ? -9.875 -4.809 0.503 1.00 98.31 97 HIS A N 1
ATOM 739 C CA . HIS A 1 97 ? -10.974 -3.917 0.106 1.00 98.31 97 HIS A CA 1
ATOM 740 C C . HIS A 1 97 ? -10.867 -2.503 0.718 1.00 98.31 97 HIS A C 1
ATOM 742 O O . HIS A 1 97 ? -11.861 -1.859 1.050 1.00 98.31 97 HIS A O 1
ATOM 748 N N . CYS A 1 98 ? -9.640 -2.009 0.898 1.00 98.25 98 CYS A N 1
ATOM 749 C CA . CYS A 1 98 ? -9.379 -0.676 1.430 1.00 98.25 98 CYS A CA 1
ATOM 750 C C . CYS A 1 98 ? -9.211 0.363 0.319 1.00 98.25 98 CYS A C 1
ATOM 752 O O . CYS A 1 98 ? -8.781 0.065 -0.796 1.00 98.25 98 CYS A O 1
ATOM 754 N N . SER A 1 99 ? -9.483 1.621 0.652 1.00 97.69 99 SER A N 1
ATOM 755 C CA . SER A 1 99 ? -9.220 2.755 -0.237 1.00 97.69 99 SER A CA 1
ATOM 756 C C . SER A 1 99 ? -8.285 3.747 0.435 1.00 97.69 99 SER A C 1
ATOM 758 O O . SER A 1 99 ? -8.476 4.093 1.593 1.00 97.69 99 SER A O 1
ATOM 760 N N . PHE A 1 100 ? -7.279 4.223 -0.286 1.00 96.88 100 PHE A N 1
ATOM 761 C CA . PHE A 1 100 ? -6.356 5.260 0.156 1.00 96.88 100 PHE A CA 1
ATOM 762 C C . PHE A 1 100 ? -6.558 6.482 -0.723 1.00 96.88 100 PHE A C 1
ATOM 764 O O . PHE A 1 100 ? -6.368 6.423 -1.941 1.00 96.88 100 PHE A O 1
ATOM 771 N N . TYR A 1 101 ? -6.937 7.589 -0.101 1.00 93.62 101 TYR A N 1
ATOM 772 C CA . TYR A 1 101 ? -7.254 8.821 -0.798 1.00 93.62 101 TYR A CA 1
ATOM 773 C C . TYR A 1 101 ? -6.403 9.981 -0.288 1.00 93.62 101 TYR A C 1
ATOM 775 O O . TYR A 1 101 ? -6.254 10.184 0.918 1.00 93.62 101 TYR A O 1
ATOM 783 N N . GLY A 1 102 ? -5.844 10.748 -1.218 1.00 86.38 102 GLY A N 1
ATOM 784 C CA . GLY A 1 102 ? -5.209 12.031 -0.953 1.00 86.38 102 GLY A CA 1
ATOM 785 C C . GLY A 1 102 ? -5.903 13.138 -1.734 1.00 86.38 102 GLY A C 1
ATOM 786 O O . GLY A 1 102 ? -6.269 12.964 -2.891 1.00 86.38 102 GLY A O 1
ATOM 787 N N . ASN A 1 103 ? -6.031 14.312 -1.125 1.00 82.19 103 ASN A N 1
ATOM 788 C CA . ASN A 1 103 ? -6.510 15.518 -1.806 1.00 82.19 103 ASN A CA 1
ATOM 789 C C . ASN A 1 103 ? -5.371 16.248 -2.556 1.00 82.19 103 ASN A C 1
ATOM 791 O O . ASN A 1 103 ? -5.332 17.474 -2.563 1.00 82.19 103 ASN A O 1
ATOM 795 N N . HIS A 1 104 ? -4.391 15.518 -3.112 1.00 75.69 104 HIS A N 1
ATOM 796 C CA . HIS A 1 104 ? -3.145 16.074 -3.672 1.00 75.69 104 HIS A CA 1
ATOM 797 C C . HIS A 1 104 ? -2.383 17.015 -2.719 1.00 75.69 104 HIS A C 1
ATOM 799 O O . HIS A 1 104 ? -1.708 17.947 -3.151 1.00 75.69 104 HIS A O 1
ATOM 805 N N . ILE A 1 105 ? -2.495 16.780 -1.411 1.00 72.31 105 ILE A N 1
ATOM 806 C CA . ILE A 1 105 ? -1.777 17.556 -0.399 1.00 72.31 105 ILE A CA 1
ATOM 807 C C . ILE A 1 105 ? -0.297 17.187 -0.478 1.00 72.31 105 ILE A C 1
ATOM 809 O O . ILE A 1 105 ? 0.033 16.047 -0.177 1.00 72.31 105 ILE A O 1
ATOM 813 N N . GLU A 1 106 ? 0.565 18.140 -0.846 1.00 74.56 106 GLU A N 1
ATOM 814 C CA . GLU A 1 106 ? 1.989 17.914 -1.132 1.00 74.56 106 GLU A CA 1
ATOM 815 C C . GLU A 1 106 ? 2.688 16.954 -0.149 1.00 74.56 106 GLU A C 1
ATOM 817 O O . GLU A 1 106 ? 2.564 17.059 1.076 1.00 74.56 106 GLU A O 1
ATOM 822 N N . LEU A 1 107 ? 3.486 16.042 -0.717 1.00 75.69 107 LEU A N 1
ATOM 823 C CA . LEU A 1 107 ? 4.372 15.104 -0.013 1.00 75.69 107 LEU A CA 1
ATOM 824 C C . LEU A 1 107 ? 3.699 14.089 0.937 1.00 75.69 107 LEU A C 1
ATOM 826 O O . LEU A 1 107 ? 4.392 13.354 1.647 1.00 75.69 107 LEU A O 1
ATOM 830 N N . ALA A 1 108 ? 2.371 13.973 0.903 1.00 83.50 108 ALA A N 1
ATOM 831 C CA . ALA A 1 108 ? 1.621 12.919 1.577 1.00 83.50 108 ALA A CA 1
ATOM 832 C C . ALA A 1 108 ? 1.949 11.522 1.022 1.00 83.50 108 ALA A C 1
ATOM 834 O O . ALA A 1 108 ? 1.873 11.295 -0.187 1.00 83.50 108 ALA A O 1
ATOM 835 N N . ARG A 1 109 ? 2.248 10.559 1.903 1.00 91.44 109 ARG A N 1
ATOM 836 C CA . ARG A 1 109 ? 2.394 9.133 1.550 1.00 91.44 109 ARG A CA 1
ATOM 837 C C . ARG A 1 109 ? 1.290 8.311 2.192 1.00 91.44 109 ARG A C 1
ATOM 839 O O . ARG A 1 109 ? 0.895 8.573 3.327 1.00 91.44 109 ARG A O 1
ATOM 846 N N . ALA A 1 110 ? 0.828 7.273 1.502 1.00 95.31 110 ALA A N 1
ATOM 847 C CA . ALA A 1 110 ? -0.125 6.354 2.112 1.00 95.31 110 ALA A CA 1
ATOM 848 C C . ALA A 1 110 ? 0.593 5.372 3.050 1.00 95.31 110 ALA A C 1
ATOM 850 O O . ALA A 1 110 ? 0.378 5.421 4.259 1.00 95.31 110 ALA A O 1
ATOM 851 N N . ILE A 1 111 ? 1.496 4.535 2.540 1.00 97.94 111 ILE A N 1
ATOM 852 C CA . ILE A 1 111 ? 2.140 3.488 3.344 1.00 97.94 111 ILE A CA 1
ATOM 853 C C . ILE A 1 111 ? 3.662 3.612 3.284 1.00 97.94 111 ILE A C 1
ATOM 855 O O . ILE A 1 111 ? 4.253 3.603 2.203 1.00 97.94 111 ILE A O 1
ATOM 859 N N . PHE A 1 112 ? 4.306 3.665 4.451 1.00 98.06 112 PHE A N 1
ATOM 860 C CA . PHE A 1 112 ? 5.759 3.623 4.591 1.00 98.06 112 PHE A CA 1
ATOM 861 C C . PHE A 1 112 ? 6.213 2.402 5.400 1.00 98.06 112 PHE A C 1
ATOM 863 O O . PHE A 1 112 ? 5.850 2.251 6.563 1.00 98.06 112 PHE A O 1
ATOM 870 N N . LEU A 1 113 ? 7.030 1.542 4.790 1.00 98.50 113 LEU A N 1
ATOM 871 C CA . LEU A 1 113 ? 7.497 0.276 5.354 1.00 98.50 113 LEU A CA 1
ATOM 872 C C . LEU A 1 113 ? 9.010 0.279 5.572 1.00 98.50 113 LEU A C 1
ATOM 874 O O . LEU A 1 113 ? 9.791 0.602 4.673 1.00 98.50 113 LEU A O 1
ATOM 878 N N . THR A 1 114 ? 9.429 -0.189 6.743 1.00 98.50 114 THR A N 1
ATOM 879 C CA . THR A 1 114 ? 10.824 -0.522 7.049 1.00 98.50 114 THR A CA 1
ATOM 880 C C . THR A 1 114 ? 10.903 -1.936 7.617 1.00 98.50 114 THR A C 1
ATOM 882 O O . THR A 1 114 ? 10.250 -2.230 8.619 1.00 98.50 114 THR A O 1
ATOM 885 N N . LYS A 1 115 ? 11.698 -2.822 6.994 1.00 98.38 115 LYS A N 1
ATOM 886 C CA . LYS A 1 115 ? 11.844 -4.237 7.403 1.00 98.38 115 LYS A CA 1
ATOM 887 C C . LYS A 1 115 ? 10.497 -4.948 7.630 1.00 98.38 115 LYS A C 1
ATOM 889 O O . LYS A 1 115 ? 10.360 -5.699 8.588 1.00 98.38 115 LYS A O 1
ATOM 894 N N . SER A 1 116 ? 9.488 -4.648 6.816 1.00 98.75 116 SER A N 1
ATOM 895 C CA . SER A 1 116 ? 8.102 -5.083 7.046 1.00 98.75 116 SER A CA 1
ATOM 896 C C . SER A 1 116 ? 7.548 -5.862 5.858 1.00 98.75 116 SER A C 1
ATOM 898 O O . SER A 1 116 ? 8.045 -5.734 4.739 1.00 98.75 116 SER A O 1
ATOM 900 N N . ASN A 1 117 ? 6.500 -6.644 6.100 1.00 98.81 117 ASN A N 1
ATOM 901 C CA . ASN A 1 117 ? 5.740 -7.329 5.063 1.00 98.81 117 ASN A CA 1
ATOM 902 C C . ASN A 1 117 ? 4.391 -6.628 4.869 1.00 98.81 117 ASN A C 1
ATOM 904 O O . ASN A 1 117 ? 3.742 -6.248 5.843 1.00 98.81 117 ASN A O 1
ATOM 908 N N . LEU A 1 118 ? 3.961 -6.466 3.624 1.00 98.88 118 LEU A N 1
ATOM 909 C CA . LEU A 1 118 ? 2.691 -5.846 3.262 1.00 98.88 118 LEU A CA 1
ATOM 910 C C . LEU A 1 118 ? 1.982 -6.704 2.217 1.00 98.88 118 LEU A C 1
ATOM 912 O O . LEU A 1 118 ? 2.568 -7.006 1.183 1.00 98.88 118 LEU A O 1
ATOM 916 N N . THR A 1 119 ? 0.718 -7.035 2.468 1.00 98.88 119 THR A N 1
ATOM 917 C CA . THR A 1 119 ? -0.212 -7.576 1.469 1.00 98.88 119 THR A CA 1
ATOM 918 C C . THR A 1 119 ? -1.336 -6.577 1.229 1.00 98.88 119 THR A C 1
ATOM 920 O O . THR A 1 119 ? -1.953 -6.086 2.174 1.00 98.88 119 THR A O 1
ATOM 923 N N . VAL A 1 120 ? -1.607 -6.273 -0.034 1.00 98.88 120 VAL A N 1
ATOM 924 C CA . VAL A 1 120 ? -2.681 -5.380 -0.470 1.00 98.88 120 VAL A CA 1
ATOM 925 C C . VAL A 1 120 ? -3.553 -6.144 -1.456 1.00 98.88 120 VAL A C 1
ATOM 927 O O . VAL A 1 120 ? -3.059 -6.597 -2.484 1.00 98.88 120 VAL A O 1
ATOM 930 N N . TYR A 1 121 ? -4.837 -6.292 -1.147 1.00 98.81 121 TYR A N 1
ATOM 931 C CA . TYR A 1 121 ? -5.783 -7.058 -1.954 1.00 98.81 121 TYR A CA 1
ATOM 932 C C . TYR A 1 121 ? -7.044 -6.244 -2.238 1.00 98.81 121 TYR A C 1
ATOM 934 O O . TYR A 1 121 ? -7.676 -5.729 -1.312 1.00 98.81 121 TYR A O 1
ATOM 942 N N . CYS A 1 122 ? -7.419 -6.139 -3.516 1.00 98.50 122 CYS A N 1
ATOM 943 C CA . CYS A 1 122 ? -8.621 -5.422 -3.958 1.00 98.50 122 CYS A CA 1
ATOM 944 C C . CYS A 1 122 ? -8.705 -3.980 -3.430 1.00 98.50 122 CYS A C 1
ATOM 946 O O . CYS A 1 122 ? -9.777 -3.518 -3.045 1.00 98.50 122 CYS A O 1
ATOM 948 N N . CYS A 1 123 ? -7.573 -3.276 -3.364 1.00 98.69 123 CYS A N 1
ATOM 949 C CA . CYS A 1 123 ? -7.513 -1.920 -2.827 1.00 98.69 123 CYS A CA 1
ATOM 950 C C . CYS A 1 123 ? -7.403 -0.861 -3.929 1.00 98.69 123 CYS A C 1
ATOM 952 O O . CYS A 1 123 ? -7.004 -1.139 -5.063 1.00 98.69 123 CYS A O 1
ATOM 954 N N . SER A 1 124 ? -7.698 0.388 -3.571 1.00 98.38 124 SER A N 1
ATOM 955 C CA . SER A 1 124 ? -7.484 1.544 -4.443 1.00 98.38 124 SER A CA 1
ATOM 956 C C . SER A 1 124 ? -6.566 2.580 -3.795 1.00 98.38 124 SER A C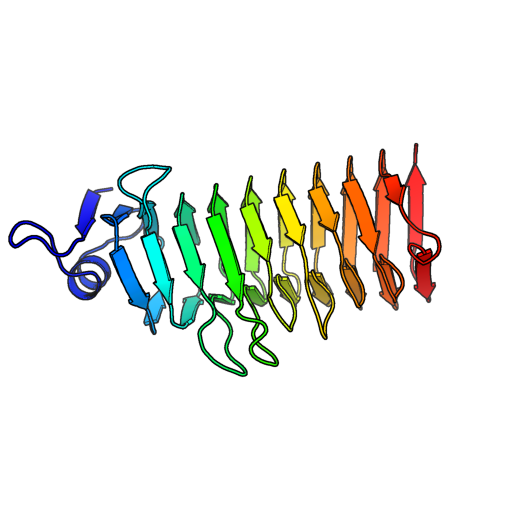 1
ATOM 958 O O . SER A 1 124 ? -6.637 2.820 -2.591 1.00 98.38 124 SER A O 1
ATOM 960 N N . PHE A 1 125 ? -5.706 3.210 -4.592 1.00 97.88 125 PHE A N 1
ATOM 961 C CA . PHE A 1 125 ? -4.875 4.348 -4.199 1.00 97.88 125 PHE A CA 1
ATOM 962 C C . PHE A 1 125 ? -5.119 5.481 -5.184 1.00 97.88 125 PHE A C 1
ATOM 964 O O . PHE A 1 125 ? -4.874 5.319 -6.380 1.00 97.88 125 PHE A O 1
ATOM 971 N N . SER A 1 126 ? -5.594 6.626 -4.697 1.00 96.19 126 SER A N 1
ATOM 972 C CA . SER A 1 126 ? -5.919 7.763 -5.557 1.00 96.19 126 SER A CA 1
ATOM 973 C C . SER A 1 126 ? -5.576 9.111 -4.939 1.00 96.19 126 SER A C 1
ATOM 975 O O . SER A 1 126 ? -5.672 9.304 -3.729 1.00 96.19 126 SER A O 1
ATOM 977 N N . GLY A 1 127 ? -5.128 10.047 -5.778 1.00 92.50 127 GLY A N 1
ATOM 978 C CA . GLY A 1 127 ? -4.861 11.431 -5.375 1.00 92.50 127 GLY A CA 1
ATOM 979 C C . GLY A 1 127 ? -3.718 11.626 -4.366 1.00 92.50 127 GLY A C 1
ATOM 980 O O . GLY A 1 127 ? -3.532 12.724 -3.838 1.00 92.50 127 GLY A O 1
ATOM 981 N N . ILE A 1 128 ? -2.916 10.591 -4.100 1.00 92.94 128 ILE A N 1
ATOM 982 C CA . ILE A 1 128 ? -1.713 10.692 -3.263 1.00 92.94 128 ILE A CA 1
ATOM 983 C C . ILE A 1 128 ? -0.632 11.452 -4.053 1.00 92.94 128 ILE A C 1
ATOM 985 O O . ILE A 1 128 ? -0.365 11.143 -5.215 1.00 92.94 128 ILE A O 1
ATOM 989 N N . SER A 1 129 ? -0.041 12.481 -3.441 1.00 89.81 129 SER A N 1
ATOM 990 C CA . SER A 1 129 ? 0.963 13.355 -4.073 1.00 89.81 129 SER A CA 1
ATOM 991 C C . SER A 1 129 ? 2.406 12.888 -3.856 1.00 89.81 129 SER A C 1
ATOM 993 O O . SER A 1 129 ? 3.344 13.537 -4.288 1.00 89.81 129 SER A O 1
ATOM 995 N N . SER A 1 130 ? 2.639 11.841 -3.072 1.00 92.44 130 SER A N 1
ATOM 996 C CA . SER A 1 130 ? 3.936 11.168 -3.024 1.00 92.44 130 SER A CA 1
ATOM 997 C C . SER A 1 130 ? 3.725 9.675 -3.268 1.00 92.44 130 SER A C 1
ATOM 999 O O . SER A 1 130 ? 2.808 9.279 -3.984 1.00 92.44 130 SER A O 1
ATOM 1001 N N . ASN A 1 131 ? 4.581 8.823 -2.709 1.00 95.38 131 ASN A N 1
ATOM 1002 C CA . ASN A 1 131 ? 4.449 7.386 -2.883 1.00 95.38 131 ASN A CA 1
ATOM 1003 C C . ASN A 1 131 ? 3.166 6.873 -2.219 1.00 95.38 131 ASN A C 1
ATOM 1005 O O . ASN A 1 131 ? 2.940 7.099 -1.025 1.00 95.38 131 ASN A O 1
ATOM 1009 N N . ALA A 1 132 ? 2.364 6.117 -2.967 1.00 97.06 132 ALA A N 1
ATOM 1010 C CA . ALA A 1 132 ? 1.290 5.325 -2.383 1.00 97.06 132 ALA A CA 1
ATOM 1011 C C . ALA A 1 132 ? 1.889 4.244 -1.470 1.00 97.06 132 ALA A C 1
ATOM 1013 O O . ALA A 1 132 ? 1.469 4.085 -0.325 1.00 97.06 132 ALA A O 1
ATOM 1014 N N . ILE A 1 133 ? 2.940 3.565 -1.933 1.00 98.44 133 ILE A N 1
ATOM 1015 C CA . ILE A 1 133 ? 3.691 2.597 -1.130 1.00 98.44 133 ILE A CA 1
ATOM 1016 C C . ILE A 1 133 ? 5.181 2.915 -1.232 1.00 98.44 133 ILE A C 1
ATOM 1018 O O . ILE A 1 133 ? 5.740 2.975 -2.324 1.00 98.44 133 ILE A O 1
ATOM 1022 N N . LYS A 1 134 ? 5.846 3.089 -0.092 1.00 98.25 134 LYS A N 1
ATOM 1023 C CA . LYS A 1 134 ? 7.305 3.192 0.003 1.00 98.25 134 LYS A CA 1
ATOM 1024 C C . LYS A 1 134 ? 7.834 2.078 0.895 1.00 98.25 134 LYS A C 1
ATOM 1026 O O . LYS A 1 134 ? 7.515 2.055 2.079 1.00 98.25 134 LYS A O 1
ATOM 1031 N N . ALA A 1 135 ? 8.671 1.196 0.359 1.00 98.50 135 ALA A N 1
ATOM 1032 C CA . ALA A 1 135 ? 9.234 0.074 1.099 1.00 98.50 135 ALA A CA 1
ATOM 1033 C C . ALA A 1 135 ? 10.763 0.073 1.074 1.00 98.50 135 ALA A C 1
ATOM 1035 O O . ALA A 1 135 ? 11.393 0.235 0.029 1.00 98.50 135 ALA A O 1
ATOM 1036 N N . MET A 1 136 ? 11.365 -0.105 2.249 1.00 98.19 136 MET A N 1
ATOM 1037 C CA . MET A 1 136 ? 12.813 -0.041 2.433 1.00 98.19 136 MET A CA 1
ATOM 1038 C C . MET A 1 136 ? 13.325 -1.177 3.322 1.00 98.19 136 MET A C 1
ATOM 1040 O O . MET A 1 136 ? 12.589 -1.746 4.136 1.00 98.19 136 MET A O 1
ATOM 1044 N N . LYS A 1 137 ? 14.636 -1.429 3.237 1.00 96.75 137 LYS A N 1
ATOM 1045 C CA . LYS A 1 137 ? 15.395 -2.304 4.148 1.00 96.75 137 LYS A CA 1
ATOM 1046 C C . LYS A 1 137 ? 14.831 -3.727 4.203 1.00 96.75 137 LYS A C 1
ATOM 1048 O O . LYS A 1 137 ? 14.405 -4.175 5.263 1.00 96.75 137 LYS A O 1
ATOM 1053 N N . SER A 1 138 ? 14.845 -4.433 3.075 1.00 97.69 138 SER A N 1
ATOM 1054 C CA . SER A 1 138 ? 14.409 -5.835 2.986 1.00 97.69 138 SER A CA 1
ATOM 1055 C C . SER A 1 138 ? 12.935 -6.038 3.338 1.00 97.69 138 SER A C 1
ATOM 1057 O O . SER A 1 138 ? 12.565 -7.062 3.907 1.00 97.69 138 SER A O 1
ATOM 1059 N N . SER A 1 139 ? 12.098 -5.054 3.009 1.00 98.69 139 SER A N 1
ATOM 1060 C CA . SER A 1 139 ? 10.648 -5.211 3.097 1.00 98.69 139 SER A CA 1
ATOM 1061 C C . SER A 1 139 ? 10.139 -6.105 1.963 1.00 98.69 139 SER A C 1
ATOM 1063 O O . SER A 1 139 ? 10.781 -6.202 0.913 1.00 98.69 139 SER A O 1
ATOM 1065 N N . LYS A 1 140 ? 8.985 -6.743 2.160 1.00 98.81 140 LYS A N 1
ATOM 1066 C CA . LYS A 1 140 ? 8.301 -7.542 1.134 1.00 98.81 140 LYS A CA 1
ATOM 1067 C C . LYS A 1 140 ? 6.905 -6.990 0.908 1.00 98.81 140 LYS A C 1
ATOM 1069 O O . LYS A 1 140 ? 6.160 -6.795 1.864 1.00 98.81 140 LYS A O 1
ATOM 1074 N N . VAL A 1 141 ? 6.556 -6.727 -0.339 1.00 98.88 141 VAL A N 1
ATOM 1075 C CA . VAL A 1 141 ? 5.274 -6.138 -0.718 1.00 98.88 141 VAL A CA 1
ATOM 1076 C C . VAL A 1 141 ? 4.610 -7.038 -1.743 1.00 98.88 141 VAL A C 1
ATOM 1078 O O . VAL A 1 141 ? 5.221 -7.362 -2.754 1.00 98.88 141 VAL A O 1
ATOM 1081 N N . ALA A 1 142 ? 3.367 -7.416 -1.481 1.00 98.88 142 ALA A N 1
ATOM 1082 C CA . ALA A 1 142 ? 2.514 -8.161 -2.388 1.00 98.88 142 ALA A CA 1
ATOM 1083 C C . ALA A 1 142 ? 1.249 -7.338 -2.670 1.00 98.88 142 ALA A C 1
ATOM 1085 O O . ALA A 1 142 ? 0.577 -6.898 -1.732 1.00 98.88 142 ALA A O 1
ATOM 1086 N N . VAL A 1 143 ? 0.942 -7.088 -3.942 1.00 98.88 143 VAL A N 1
ATOM 1087 C CA . VAL A 1 143 ? -0.200 -6.271 -4.370 1.00 98.88 143 VAL A CA 1
ATOM 1088 C C . VAL A 1 143 ? -1.005 -7.021 -5.420 1.00 98.88 143 VAL A C 1
ATOM 1090 O O . VAL A 1 143 ? -0.491 -7.375 -6.477 1.00 98.88 143 VAL A O 1
ATOM 1093 N N . TYR A 1 144 ? -2.283 -7.228 -5.132 1.00 98.81 144 TYR A N 1
ATOM 1094 C CA . TYR A 1 144 ? -3.179 -8.043 -5.936 1.00 98.81 144 TYR A CA 1
ATOM 1095 C C . TYR A 1 144 ? -4.467 -7.284 -6.237 1.00 98.81 144 TYR A C 1
ATOM 1097 O O . TYR A 1 144 ? -5.047 -6.669 -5.332 1.00 98.81 144 TYR A O 1
ATOM 1105 N N . LYS A 1 145 ? -4.951 -7.359 -7.481 1.00 98.75 145 LYS A N 1
ATOM 1106 C CA . LYS A 1 145 ? -6.293 -6.869 -7.860 1.00 98.75 145 LYS A CA 1
ATOM 1107 C C . LYS A 1 145 ? -6.536 -5.403 -7.511 1.00 98.75 145 LYS A C 1
ATOM 1109 O O . LYS A 1 145 ? -7.634 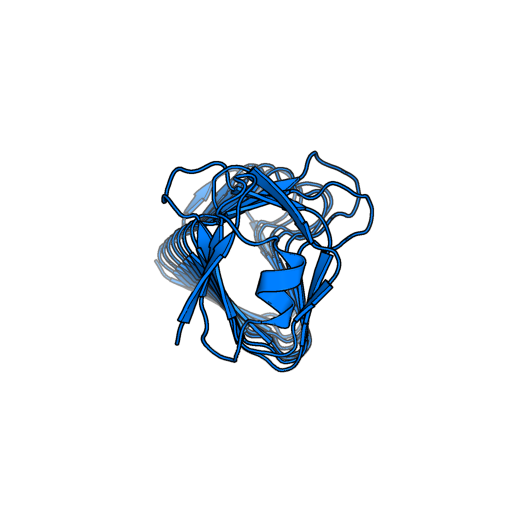-5.027 -7.112 1.00 98.75 145 LYS A O 1
ATOM 1114 N N . SER A 1 146 ? -5.490 -4.584 -7.554 1.00 98.81 146 SER A N 1
ATOM 1115 C CA . SER A 1 146 ? -5.512 -3.233 -6.991 1.00 98.81 146 SER A CA 1
ATOM 1116 C C . SER A 1 146 ? -5.272 -2.165 -8.050 1.00 98.81 146 SER A C 1
ATOM 1118 O O . SER A 1 146 ? -4.662 -2.405 -9.094 1.00 98.81 146 SER A O 1
ATOM 1120 N N . ILE A 1 147 ? -5.764 -0.960 -7.771 1.00 98.62 147 ILE A N 1
ATOM 1121 C CA . ILE A 1 147 ? -5.712 0.170 -8.701 1.00 98.62 147 ILE A CA 1
ATOM 1122 C C . ILE A 1 147 ? -4.921 1.317 -8.077 1.00 98.62 147 ILE A C 1
ATOM 1124 O O . ILE A 1 147 ? -5.237 1.777 -6.981 1.00 98.62 147 ILE A O 1
ATOM 1128 N N . PHE A 1 148 ? -3.937 1.824 -8.812 1.00 98.12 148 PHE A N 1
ATOM 1129 C CA . PHE A 1 148 ? -3.217 3.060 -8.514 1.00 98.12 148 PHE A CA 1
ATOM 1130 C C . PHE A 1 148 ? -3.604 4.090 -9.567 1.00 98.12 148 PHE A C 1
ATOM 1132 O O . PHE A 1 148 ? -3.382 3.865 -10.757 1.00 98.12 148 PHE A O 1
ATOM 1139 N N . LYS A 1 149 ? -4.201 5.207 -9.152 1.00 96.50 149 LYS A N 1
ATOM 1140 C CA . LYS A 1 149 ? -4.786 6.180 -10.077 1.00 96.50 149 LYS A CA 1
ATOM 1141 C C . LYS A 1 149 ? -4.460 7.618 -9.690 1.00 96.50 149 LYS A C 1
ATOM 1143 O O . LYS A 1 149 ? -4.511 7.968 -8.516 1.00 96.50 149 LYS A O 1
ATOM 1148 N N . ASP A 1 150 ? -4.202 8.469 -10.678 1.00 94.62 150 ASP A N 1
ATOM 1149 C CA . ASP A 1 150 ? -4.087 9.924 -10.493 1.00 94.62 150 ASP A CA 1
ATOM 1150 C C . ASP A 1 150 ? -3.008 10.304 -9.456 1.00 94.62 150 ASP A C 1
ATOM 1152 O O . ASP A 1 150 ? -3.200 11.199 -8.630 1.00 94.62 150 ASP A O 1
ATOM 1156 N N . LEU A 1 151 ? -1.873 9.598 -9.466 1.00 93.31 151 LEU A N 1
ATOM 1157 C CA . LEU A 1 151 ? -0.770 9.835 -8.530 1.00 93.31 151 LEU A CA 1
ATOM 1158 C C . LEU A 1 151 ? 0.239 10.819 -9.119 1.00 93.31 151 LEU A C 1
ATOM 1160 O O . LEU A 1 151 ? 0.627 10.712 -10.289 1.00 93.31 151 LEU A O 1
ATOM 1164 N N . LYS A 1 152 ? 0.641 11.790 -8.294 1.00 87.69 152 LYS A N 1
ATOM 1165 C CA . LYS A 1 152 ? 1.472 12.933 -8.695 1.00 87.69 152 LYS A CA 1
ATOM 1166 C C . LYS A 1 152 ? 2.752 13.009 -7.859 1.00 87.69 152 LYS A C 1
ATOM 1168 O O . LYS A 1 152 ? 2.862 12.345 -6.839 1.00 87.69 152 LYS A O 1
ATOM 1173 N N . ASP A 1 153 ? 3.726 13.770 -8.352 1.00 89.81 153 ASP A N 1
ATOM 1174 C CA . ASP A 1 153 ? 4.991 14.200 -7.719 1.00 89.81 153 ASP A CA 1
ATOM 1175 C C . ASP A 1 153 ? 5.975 13.124 -7.211 1.00 89.81 153 ASP A C 1
ATOM 1177 O O . ASP A 1 153 ? 7.136 13.425 -6.935 1.00 89.81 153 ASP A O 1
ATOM 1181 N N . SER A 1 154 ? 5.591 11.853 -7.111 1.00 92.56 154 SER A N 1
ATOM 1182 C CA . SER A 1 154 ? 6.495 10.726 -6.837 1.00 92.56 154 SER A CA 1
ATOM 1183 C C . SER A 1 154 ? 5.969 9.433 -7.450 1.00 92.56 154 SER A C 1
ATOM 1185 O O . SER A 1 154 ? 4.828 9.381 -7.915 1.00 92.56 154 SER A O 1
ATOM 1187 N N . SER A 1 155 ? 6.808 8.391 -7.473 1.00 94.94 155 SER A N 1
ATOM 1188 C CA . SER A 1 155 ? 6.408 7.098 -8.027 1.00 94.94 155 SER A CA 1
ATOM 1189 C C . SER A 1 155 ? 5.261 6.482 -7.230 1.00 94.94 155 SER A C 1
ATOM 1191 O O . SER A 1 155 ? 5.228 6.636 -6.008 1.00 94.94 155 SER A O 1
ATOM 1193 N N . ALA A 1 156 ? 4.354 5.746 -7.878 1.00 96.88 156 ALA A N 1
ATOM 1194 C CA . ALA A 1 156 ? 3.253 5.090 -7.165 1.00 96.88 156 ALA A CA 1
ATOM 1195 C C . ALA A 1 156 ? 3.798 4.137 -6.089 1.00 96.88 156 ALA A C 1
ATOM 1197 O O . ALA A 1 156 ? 3.435 4.237 -4.913 1.00 96.88 156 ALA A O 1
ATOM 1198 N N . ILE A 1 157 ? 4.745 3.283 -6.480 1.00 98.38 157 ILE A N 1
ATOM 1199 C CA . ILE A 1 157 ? 5.480 2.392 -5.586 1.00 98.38 157 ILE A CA 1
ATOM 1200 C C . ILE A 1 157 ? 6.970 2.751 -5.630 1.00 98.38 157 ILE A C 1
ATOM 1202 O O . ILE A 1 157 ? 7.551 2.954 -6.700 1.00 98.38 157 ILE A O 1
ATOM 1206 N N . TYR A 1 158 ? 7.597 2.853 -4.461 1.00 98.06 158 TYR A N 1
ATOM 1207 C CA . TYR A 1 158 ? 9.041 3.025 -4.305 1.00 98.06 158 TYR A CA 1
ATOM 1208 C C . TYR A 1 158 ? 9.639 1.869 -3.509 1.00 98.06 158 TYR A C 1
ATOM 1210 O O . TYR A 1 158 ? 9.183 1.590 -2.398 1.00 98.06 158 TYR A O 1
ATOM 1218 N N . MET A 1 159 ? 10.698 1.257 -4.038 1.00 98.12 159 MET A N 1
ATOM 1219 C CA . MET A 1 159 ? 11.388 0.117 -3.435 1.00 98.12 159 MET A CA 1
ATOM 1220 C C . MET A 1 159 ? 12.881 0.398 -3.261 1.00 98.12 159 MET A C 1
ATOM 1222 O O . MET A 1 159 ? 13.570 0.749 -4.215 1.00 98.12 159 MET A O 1
ATOM 1226 N N . GLU A 1 160 ? 13.409 0.159 -2.063 1.00 98.00 160 GLU A N 1
ATOM 1227 C CA . GLU A 1 160 ? 14.852 0.156 -1.811 1.00 98.00 160 GLU A CA 1
ATOM 1228 C C . GLU A 1 160 ? 15.285 -1.137 -1.119 1.00 98.00 160 GLU A C 1
ATOM 1230 O O . GLU A 1 160 ? 14.898 -1.419 0.023 1.00 98.00 160 GLU A O 1
ATOM 1235 N N . SER A 1 161 ? 16.124 -1.911 -1.814 1.00 98.00 161 SER A N 1
ATOM 1236 C CA . SER A 1 161 ? 16.622 -3.224 -1.383 1.00 98.00 161 SER A CA 1
ATOM 1237 C C . SER A 1 161 ? 15.515 -4.110 -0.798 1.00 98.00 161 SER A C 1
ATOM 1239 O O . SER A 1 161 ? 15.623 -4.573 0.339 1.00 98.00 161 SER A O 1
ATOM 1241 N N . SER A 1 162 ? 14.410 -4.245 -1.533 1.00 98.50 162 SER A N 1
ATOM 1242 C CA . SER A 1 162 ? 13.150 -4.848 -1.074 1.00 98.50 162 SER A CA 1
ATOM 1243 C C . SER A 1 162 ? 12.498 -5.690 -2.184 1.00 98.50 162 SER A C 1
ATOM 1245 O O . SER A 1 162 ? 12.913 -5.620 -3.337 1.00 98.50 162 SER A O 1
ATOM 1247 N N . GLN A 1 163 ? 11.497 -6.501 -1.842 1.00 98.75 163 GLN A N 1
ATOM 1248 C CA . GLN A 1 163 ? 10.815 -7.412 -2.774 1.00 98.75 163 GLN A CA 1
ATOM 1249 C C . GLN A 1 163 ? 9.404 -6.922 -3.088 1.00 98.75 163 GLN A C 1
ATOM 1251 O O . GLN A 1 163 ? 8.69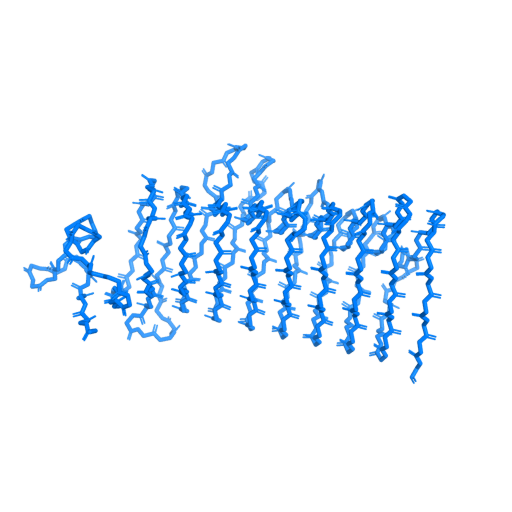2 -6.502 -2.172 1.00 98.75 163 GLN A O 1
ATOM 1256 N N . LEU A 1 164 ? 9.004 -6.993 -4.355 1.00 98.75 164 LEU A N 1
ATOM 1257 C CA . LEU A 1 164 ? 7.696 -6.572 -4.846 1.00 98.75 164 LEU A CA 1
ATOM 1258 C C . LEU A 1 164 ? 7.085 -7.664 -5.729 1.00 98.75 164 LEU A C 1
ATOM 1260 O O . LEU A 1 164 ? 7.665 -8.017 -6.747 1.00 98.75 164 LEU A O 1
ATOM 1264 N N . ASP A 1 165 ? 5.910 -8.162 -5.365 1.00 98.81 165 ASP A N 1
ATOM 1265 C CA . ASP A 1 165 ? 5.079 -9.028 -6.203 1.00 98.81 165 ASP A CA 1
ATOM 1266 C C . ASP A 1 165 ? 3.778 -8.289 -6.530 1.00 98.81 165 ASP A C 1
ATOM 1268 O O . ASP A 1 165 ? 3.046 -7.891 -5.624 1.00 98.81 165 ASP A O 1
ATOM 1272 N N . ILE A 1 166 ? 3.510 -8.048 -7.810 1.00 98.56 166 ILE A N 1
ATOM 1273 C CA . ILE A 1 166 ? 2.309 -7.360 -8.288 1.00 98.56 166 ILE A CA 1
ATOM 1274 C C . ILE A 1 166 ? 1.594 -8.278 -9.267 1.00 98.56 166 ILE A C 1
ATOM 1276 O O . ILE A 1 166 ? 2.203 -8.777 -10.212 1.00 98.56 166 ILE A O 1
ATOM 1280 N N . GLN A 1 167 ? 0.293 -8.467 -9.074 1.00 98.69 167 GLN A N 1
ATOM 1281 C CA . GLN A 1 167 ? -0.512 -9.238 -10.007 1.00 98.69 167 GLN A CA 1
ATOM 1282 C C . GLN A 1 167 ? -1.922 -8.670 -10.172 1.00 98.69 167 GLN A C 1
ATOM 1284 O O . GLN A 1 167 ? -2.540 -8.237 -9.195 1.00 98.69 167 GLN A O 1
ATOM 1289 N N . ASP A 1 168 ? -2.432 -8.690 -11.407 1.00 98.56 168 ASP A N 1
ATOM 1290 C CA . ASP A 1 168 ? -3.784 -8.220 -11.750 1.00 98.56 168 ASP A CA 1
ATOM 1291 C C . ASP A 1 168 ? -4.010 -6.770 -11.278 1.00 98.56 168 ASP A C 1
ATOM 1293 O O . ASP A 1 168 ? -4.956 -6.445 -10.567 1.00 98.56 168 ASP A O 1
ATOM 1297 N N . CYS A 1 169 ? -3.046 -5.888 -11.550 1.00 98.62 169 CYS A N 1
ATOM 1298 C CA . CYS A 1 169 ? -3.070 -4.506 -11.071 1.00 98.62 169 CYS A CA 1
ATOM 1299 C C . CYS A 1 169 ? -3.092 -3.503 -12.216 1.00 98.62 169 CYS A C 1
ATOM 1301 O O . CYS A 1 169 ? -2.615 -3.764 -13.320 1.00 98.62 169 CYS A O 1
ATOM 1303 N N . ARG A 1 170 ? -3.623 -2.313 -11.928 1.00 98.12 170 ARG A N 1
ATOM 1304 C CA . ARG A 1 170 ? -3.764 -1.236 -12.912 1.00 98.12 170 ARG A CA 1
ATOM 1305 C C . ARG A 1 170 ? -3.126 0.043 -12.393 1.00 98.12 170 ARG A C 1
ATOM 1307 O O . ARG A 1 170 ? -3.466 0.512 -11.307 1.00 98.12 170 ARG A O 1
ATOM 1314 N N . PHE A 1 171 ? -2.236 0.622 -13.187 1.00 97.06 171 PHE A N 1
ATOM 1315 C CA . PHE A 1 171 ? -1.587 1.904 -12.924 1.00 97.06 171 PHE A CA 1
ATOM 1316 C C . PHE A 1 171 ? -2.071 2.906 -13.964 1.00 97.06 171 PHE A C 1
ATOM 1318 O O . PHE A 1 171 ? -1.759 2.754 -15.137 1.00 97.06 171 PHE A O 1
ATOM 1325 N N . ILE A 1 172 ? -2.849 3.902 -13.547 1.00 96.00 172 ILE A N 1
ATOM 1326 C CA . ILE A 1 172 ? -3.593 4.783 -14.454 1.00 96.00 172 ILE A CA 1
ATOM 1327 C C . ILE A 1 172 ? -3.263 6.240 -14.143 1.00 96.00 172 ILE A C 1
ATOM 1329 O O . ILE A 1 172 ? -3.374 6.681 -12.998 1.00 96.00 172 ILE A O 1
ATOM 1333 N N . ASN A 1 173 ? -2.907 7.012 -15.169 1.00 93.00 173 ASN A N 1
ATOM 1334 C CA . ASN A 1 173 ? -2.603 8.438 -15.039 1.00 93.00 173 ASN A CA 1
ATOM 1335 C C . ASN A 1 173 ? -1.547 8.728 -13.952 1.00 93.00 173 ASN A C 1
ATOM 1337 O O . ASN A 1 173 ? -1.708 9.605 -13.099 1.00 93.00 173 ASN A O 1
ATOM 1341 N N . ILE A 1 174 ? -0.461 7.956 -13.964 1.00 93.12 174 ILE A N 1
ATOM 1342 C CA . ILE A 1 174 ? 0.687 8.191 -13.084 1.00 93.12 174 ILE A CA 1
ATOM 1343 C C . ILE A 1 174 ? 1.609 9.204 -13.765 1.00 93.12 174 ILE A C 1
ATOM 1345 O O . ILE A 1 174 ? 2.053 8.974 -14.891 1.00 93.12 174 ILE A O 1
ATOM 1349 N N . THR A 1 175 ? 1.888 10.339 -13.116 1.00 90.88 175 THR A N 1
ATOM 1350 C CA . THR A 1 175 ? 2.688 11.405 -13.752 1.00 90.88 175 THR A CA 1
ATOM 1351 C C . THR A 1 175 ? 4.191 11.176 -13.665 1.00 90.88 175 THR A C 1
ATOM 1353 O O . THR A 1 175 ? 4.928 11.757 -14.452 1.00 90.88 175 THR A O 1
ATOM 1356 N N . THR A 1 176 ? 4.660 10.349 -12.732 1.00 92.50 176 THR A N 1
ATOM 1357 C CA . THR A 1 176 ? 6.073 9.956 -12.635 1.00 92.50 176 THR A CA 1
ATOM 1358 C C . THR A 1 176 ? 6.225 8.483 -13.031 1.00 92.50 176 THR A C 1
ATOM 1360 O O . THR A 1 176 ? 5.793 8.125 -14.119 1.00 92.50 176 THR A O 1
ATOM 1363 N N . ASN A 1 177 ? 6.817 7.623 -12.198 1.00 94.69 177 ASN A N 1
ATOM 1364 C CA . ASN A 1 177 ? 6.930 6.186 -12.441 1.00 94.69 177 ASN A CA 1
ATOM 1365 C C . ASN A 1 177 ? 5.805 5.423 -11.731 1.00 94.69 177 ASN A C 1
ATOM 1367 O O . ASN A 1 177 ? 5.441 5.754 -10.603 1.00 94.69 177 ASN A O 1
ATOM 1371 N N . ALA A 1 178 ? 5.302 4.344 -12.325 1.00 96.19 178 ALA A N 1
ATOM 1372 C CA . ALA A 1 178 ? 4.467 3.401 -11.582 1.00 96.19 178 ALA A CA 1
ATOM 1373 C C . ALA A 1 178 ? 5.306 2.687 -10.508 1.00 96.19 178 ALA A C 1
ATOM 1375 O O . ALA A 1 178 ? 4.928 2.654 -9.337 1.00 96.19 178 ALA A O 1
ATOM 1376 N N . VAL A 1 179 ? 6.502 2.216 -10.869 1.00 97.56 179 VAL A N 1
ATOM 1377 C CA . VAL A 1 179 ? 7.456 1.627 -9.922 1.00 97.56 179 VAL A CA 1
ATOM 1378 C C . VAL A 1 179 ? 8.825 2.280 -10.080 1.00 97.56 179 VAL A C 1
ATOM 1380 O O . VAL A 1 179 ? 9.376 2.341 -11.176 1.00 97.56 179 VAL A O 1
ATOM 1383 N N . ASN A 1 180 ? 9.393 2.745 -8.971 1.00 97.50 180 ASN A N 1
ATOM 1384 C CA . ASN A 1 180 ? 10.800 3.126 -8.878 1.00 97.50 180 ASN A CA 1
ATOM 1385 C C . ASN A 1 180 ? 11.488 2.181 -7.894 1.00 97.50 180 ASN A C 1
ATOM 1387 O O . ASN A 1 180 ? 11.107 2.125 -6.724 1.00 97.50 180 ASN A O 1
ATOM 1391 N N . ALA A 1 181 ? 12.473 1.430 -8.366 1.00 97.81 181 ALA A N 1
ATOM 1392 C CA . ALA A 1 181 ? 13.188 0.467 -7.553 1.00 97.81 181 ALA A CA 1
ATOM 1393 C C . ALA A 1 181 ? 14.691 0.680 -7.630 1.00 97.81 181 ALA A C 1
ATOM 1395 O O . ALA A 1 181 ? 15.265 0.859 -8.709 1.00 97.81 181 ALA A O 1
ATOM 1396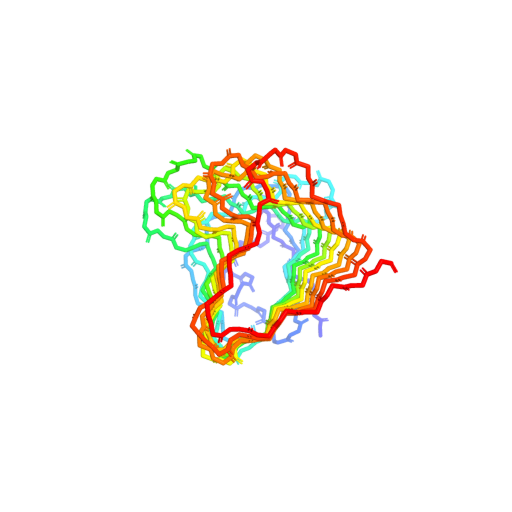 N N . ILE A 1 182 ? 15.323 0.601 -6.462 1.00 97.19 182 ILE A N 1
ATOM 1397 C CA . ILE A 1 182 ? 16.761 0.750 -6.320 1.00 97.19 182 ILE A CA 1
ATOM 1398 C C . ILE A 1 182 ? 17.388 -0.284 -5.389 1.00 97.19 182 ILE A C 1
ATOM 1400 O O . ILE A 1 182 ? 16.715 -0.927 -4.573 1.00 97.19 182 ILE A O 1
ATOM 1404 N N . GLY A 1 183 ? 18.709 -0.421 -5.486 1.00 95.56 183 GLY A N 1
ATOM 1405 C CA . GLY A 1 183 ? 19.478 -1.357 -4.671 1.00 95.56 183 GLY A CA 1
ATOM 1406 C C . GLY A 1 183 ? 19.149 -2.811 -5.005 1.00 95.56 183 GLY A C 1
ATOM 1407 O O . GLY A 1 183 ? 18.665 -3.107 -6.091 1.00 95.56 183 GLY A O 1
ATOM 1408 N N . LYS A 1 184 ? 19.408 -3.728 -4.064 1.00 96.19 184 LYS A N 1
ATOM 1409 C CA . LYS A 1 184 ? 19.159 -5.175 -4.234 1.00 96.19 184 LYS A CA 1
ATOM 1410 C C . LYS A 1 184 ? 17.659 -5.498 -4.155 1.00 96.19 184 LYS A C 1
ATOM 1412 O O . LYS A 1 184 ? 17.226 -6.150 -3.206 1.00 96.19 184 LYS A O 1
ATOM 1417 N N . SER A 1 185 ? 16.875 -4.953 -5.079 1.00 97.69 185 SER A N 1
ATOM 1418 C CA . SER A 1 185 ? 15.427 -5.153 -5.148 1.00 97.69 185 SER A CA 1
ATOM 1419 C C . SER A 1 185 ? 15.065 -6.216 -6.179 1.00 97.69 185 SER A C 1
ATOM 1421 O O . SER A 1 185 ? 15.754 -6.366 -7.187 1.00 97.69 185 SER A O 1
ATOM 1423 N N . ASP A 1 186 ? 13.983 -6.938 -5.916 1.00 98.06 186 ASP A N 1
ATOM 1424 C CA . ASP A 1 186 ? 13.449 -7.986 -6.789 1.00 98.06 186 ASP A CA 1
ATOM 1425 C C . ASP A 1 186 ? 11.965 -7.724 -7.037 1.00 98.06 186 ASP A C 1
ATOM 1427 O O . ASP A 1 186 ? 11.221 -7.457 -6.088 1.00 98.06 186 ASP A O 1
ATOM 1431 N N . ILE A 1 187 ? 11.553 -7.729 -8.300 1.00 98.38 187 ILE A N 1
ATOM 1432 C CA . ILE A 1 187 ? 10.205 -7.349 -8.718 1.00 98.38 187 ILE A CA 1
ATOM 1433 C C . ILE A 1 187 ? 9.635 -8.432 -9.619 1.00 98.38 187 ILE A C 1
ATOM 1435 O O . ILE A 1 187 ? 10.247 -8.798 -10.618 1.00 98.38 187 ILE A O 1
ATOM 1439 N N . LYS A 1 188 ? 8.417 -8.866 -9.318 1.00 98.50 188 LYS A N 1
ATOM 1440 C CA . LYS A 1 188 ? 7.597 -9.684 -10.203 1.00 98.50 188 LYS A CA 1
ATOM 1441 C C . LYS A 1 188 ? 6.307 -8.947 -10.500 1.00 98.50 188 LYS A C 1
ATOM 1443 O O . LYS A 1 188 ? 5.642 -8.486 -9.577 1.00 98.50 188 LYS A O 1
ATOM 1448 N N . ALA A 1 189 ? 5.967 -8.821 -11.773 1.00 98.06 189 ALA A N 1
ATOM 1449 C CA . ALA A 1 189 ? 4.732 -8.199 -12.219 1.00 98.06 189 ALA A CA 1
ATOM 1450 C C . ALA A 1 189 ? 4.027 -9.097 -13.234 1.00 98.06 189 ALA A C 1
ATOM 1452 O O . ALA A 1 189 ? 4.630 -9.475 -14.233 1.00 98.06 189 ALA A O 1
ATOM 1453 N N . ARG A 1 190 ? 2.766 -9.448 -12.977 1.00 98.38 190 ARG A N 1
ATOM 1454 C CA . ARG A 1 190 ? 1.986 -10.369 -13.818 1.00 98.38 190 ARG A CA 1
ATOM 1455 C C . ARG A 1 190 ? 0.603 -9.801 -14.091 1.00 98.38 190 ARG A C 1
ATOM 1457 O O . ARG A 1 190 ? 0.028 -9.182 -13.198 1.00 98.38 190 ARG A O 1
ATOM 1464 N N . ASP A 1 191 ? 0.064 -9.986 -15.289 1.00 98.00 191 ASP A N 1
ATOM 1465 C CA . ASP A 1 191 ? -1.315 -9.580 -15.606 1.00 98.00 191 ASP A CA 1
ATOM 1466 C C . ASP A 1 191 ? -1.597 -8.087 -15.311 1.00 98.00 191 ASP A C 1
ATOM 1468 O O . ASP A 1 191 ? -2.650 -7.726 -14.790 1.00 98.00 191 ASP A O 1
ATOM 1472 N N . CYS A 1 192 ? -0.626 -7.195 -15.540 1.00 97.69 192 CYS A N 1
ATOM 1473 C CA . CYS A 1 192 ? -0.732 -5.785 -15.145 1.00 97.69 192 CYS A CA 1
ATOM 1474 C C . CYS A 1 192 ? -1.008 -4.850 -16.326 1.00 97.69 192 CYS A C 1
ATOM 1476 O O . CYS A 1 192 ? -0.473 -5.022 -17.420 1.00 97.69 192 CYS A O 1
ATOM 1478 N N . GLU A 1 193 ? -1.771 -3.788 -16.076 1.00 96.81 193 GLU A N 1
ATOM 1479 C CA . GLU A 1 193 ? -1.991 -2.688 -17.016 1.00 96.81 193 GLU A CA 1
ATOM 1480 C C . GLU A 1 193 ? -1.226 -1.439 -16.565 1.00 96.81 193 GLU A C 1
ATOM 1482 O O . GLU A 1 193 ? -1.417 -0.935 -15.454 1.00 96.81 193 GLU A O 1
ATOM 1487 N N . TRP A 1 194 ? -0.387 -0.911 -17.451 1.00 95.69 194 TRP A N 1
ATOM 1488 C CA . TRP A 1 194 ? 0.473 0.236 -17.187 1.00 95.69 194 TRP A CA 1
ATOM 1489 C C . TRP A 1 194 ? 0.113 1.391 -18.118 1.00 95.69 194 TRP A C 1
ATOM 1491 O O . TRP A 1 194 ? 0.404 1.347 -19.309 1.00 95.69 194 TRP A O 1
ATOM 1501 N N . GLU A 1 195 ? -0.483 2.446 -17.579 1.00 93.12 195 GLU A N 1
ATOM 1502 C CA . GLU A 1 195 ? -0.822 3.678 -18.290 1.00 93.12 195 GLU A CA 1
ATOM 1503 C C . GLU A 1 195 ? -0.179 4.870 -17.565 1.00 93.12 195 GLU A C 1
ATOM 1505 O O . GLU A 1 195 ? -0.749 5.492 -16.659 1.00 93.12 195 GLU A O 1
ATOM 1510 N N . VAL A 1 196 ? 1.064 5.166 -17.949 1.00 83.25 196 VAL A N 1
ATOM 1511 C CA . VAL A 1 196 ? 1.899 6.209 -17.338 1.00 83.25 196 VAL A CA 1
ATOM 1512 C C . VAL A 1 196 ? 2.086 7.354 -18.328 1.00 83.25 196 VAL A C 1
ATOM 1514 O O . VAL A 1 196 ? 2.246 7.141 -19.531 1.00 83.25 196 VAL A O 1
ATOM 1517 N N . THR A 1 197 ? 2.003 8.593 -17.838 1.00 80.81 197 THR A N 1
ATOM 1518 C CA . THR A 1 197 ? 1.782 9.749 -18.720 1.00 80.81 197 THR A CA 1
ATOM 1519 C C . THR A 1 197 ? 3.036 10.552 -19.033 1.00 80.81 197 THR A C 1
ATOM 1521 O O . THR A 1 197 ? 3.138 11.054 -20.153 1.00 80.81 197 THR A O 1
ATOM 1524 N N . LYS A 1 198 ? 3.997 10.695 -18.106 1.00 84.56 198 LYS A N 1
ATOM 1525 C CA . LYS A 1 198 ? 5.180 11.556 -18.345 1.00 84.56 198 LYS A CA 1
ATOM 1526 C C . LYS A 1 198 ? 6.544 10.927 -18.084 1.00 84.56 198 LYS A C 1
ATOM 1528 O O . LYS A 1 198 ? 7.522 11.444 -18.615 1.00 84.56 198 LYS A O 1
ATOM 1533 N N . ALA A 1 199 ? 6.644 9.868 -17.286 1.00 88.12 199 ALA A N 1
ATOM 1534 C CA . ALA A 1 199 ? 7.921 9.207 -17.022 1.00 88.12 199 ALA A CA 1
ATOM 1535 C C . ALA A 1 199 ? 7.847 7.711 -17.368 1.00 88.12 199 ALA A C 1
ATOM 1537 O O . ALA A 1 199 ? 6.754 7.198 -17.610 1.00 88.12 199 ALA A O 1
ATOM 1538 N N . PRO A 1 200 ? 8.992 7.002 -17.386 1.00 90.94 200 PRO A N 1
ATOM 1539 C CA . PRO A 1 200 ? 9.011 5.555 -17.554 1.00 90.94 200 PRO A CA 1
ATOM 1540 C C . PRO A 1 200 ? 8.066 4.877 -16.566 1.00 90.94 200 PRO A C 1
ATOM 1542 O O . PRO A 1 200 ? 8.045 5.242 -15.389 1.00 90.94 200 PRO A O 1
ATOM 1545 N N . ALA A 1 201 ? 7.329 3.859 -17.000 1.00 93.88 201 ALA A N 1
ATOM 1546 C CA . ALA A 1 201 ? 6.470 3.105 -16.097 1.00 93.88 201 ALA A CA 1
ATOM 1547 C C . ALA A 1 201 ? 7.282 2.448 -14.979 1.00 93.88 201 ALA A C 1
ATOM 1549 O O . ALA A 1 201 ? 6.896 2.512 -13.811 1.00 93.88 201 ALA A O 1
ATOM 1550 N N . LEU A 1 202 ? 8.440 1.890 -15.330 1.00 95.50 202 LEU A N 1
ATOM 1551 C CA . LEU A 1 202 ? 9.388 1.326 -14.383 1.00 95.50 202 LEU A CA 1
ATOM 1552 C C . LEU A 1 202 ? 10.732 2.049 -14.497 1.00 95.50 202 LEU A C 1
ATOM 1554 O O . LEU A 1 202 ? 11.273 2.198 -15.593 1.00 95.50 202 LEU A O 1
ATOM 1558 N N . TYR A 1 203 ? 11.278 2.466 -13.356 1.00 95.69 203 TYR A N 1
ATOM 1559 C CA . TYR A 1 203 ? 12.632 3.002 -13.223 1.00 95.69 203 TYR A CA 1
ATOM 1560 C C . TYR A 1 203 ? 13.448 2.098 -12.298 1.00 95.69 203 TYR A C 1
ATOM 1562 O O . TYR A 1 203 ? 13.110 1.950 -11.123 1.00 95.69 203 TYR A O 1
ATOM 1570 N N . LEU A 1 204 ? 14.503 1.478 -12.827 1.00 95.62 204 LEU A N 1
ATOM 1571 C CA . LEU A 1 204 ? 15.233 0.386 -12.177 1.00 95.62 204 LEU A CA 1
ATOM 1572 C C . LEU A 1 204 ? 16.730 0.713 -12.134 1.00 95.62 204 LEU A C 1
ATOM 1574 O O . LEU A 1 204 ? 17.365 0.802 -13.188 1.00 95.62 204 LEU A O 1
ATOM 1578 N N . ASN A 1 205 ? 17.302 0.915 -10.940 1.00 90.38 205 ASN A N 1
ATOM 1579 C CA . ASN A 1 205 ? 18.682 1.410 -10.825 1.00 90.38 205 ASN A CA 1
ATOM 1580 C C . ASN A 1 205 ? 19.366 1.159 -9.465 1.00 90.38 205 ASN A C 1
ATOM 1582 O O . ASN A 1 205 ? 18.821 1.517 -8.430 1.00 90.38 205 ASN A O 1
ATOM 1586 N N . PRO A 1 206 ? 20.657 0.811 -9.430 1.00 89.94 206 PRO A N 1
ATOM 1587 C CA . PRO A 1 206 ? 21.257 -0.404 -9.964 1.00 89.94 206 PRO A CA 1
ATOM 1588 C C . PRO A 1 206 ? 20.975 -1.614 -9.050 1.00 89.94 206 PRO A C 1
ATOM 1590 O O . PRO A 1 206 ? 20.570 -1.449 -7.898 1.00 89.94 206 PRO A O 1
ATOM 1593 N N . LYS A 1 207 ? 21.292 -2.830 -9.524 1.00 93.00 207 LYS A N 1
ATOM 1594 C CA . LYS A 1 207 ? 21.147 -4.128 -8.815 1.00 93.00 207 LYS A CA 1
ATOM 1595 C C . LYS A 1 207 ? 19.705 -4.598 -8.601 1.00 93.00 207 LYS A C 1
ATOM 1597 O O . LYS A 1 207 ? 19.447 -5.395 -7.699 1.00 93.00 207 LYS A O 1
ATOM 1602 N N . VAL A 1 208 ? 18.799 -4.139 -9.455 1.00 96.00 208 VAL A N 1
ATOM 1603 C CA . VAL A 1 208 ? 17.401 -4.570 -9.460 1.00 96.00 208 VAL A CA 1
ATOM 1604 C C . VAL A 1 208 ? 17.225 -5.747 -10.415 1.00 96.00 208 VAL A C 1
ATOM 1606 O O . VAL A 1 208 ? 17.775 -5.732 -11.515 1.00 96.00 208 VAL A O 1
ATOM 1609 N N . THR A 1 209 ? 16.457 -6.751 -10.005 1.00 96.38 209 THR A N 1
ATOM 1610 C CA . THR A 1 209 ? 15.935 -7.795 -10.897 1.00 96.38 209 THR A CA 1
ATOM 1611 C C . THR A 1 209 ? 14.444 -7.567 -11.083 1.00 96.38 209 THR A C 1
ATOM 1613 O O . THR A 1 209 ? 13.745 -7.241 -10.124 1.00 96.38 209 THR A O 1
ATOM 1616 N N . VAL A 1 210 ? 13.966 -7.680 -12.318 1.00 96.69 210 VAL A N 1
ATOM 1617 C CA . VAL A 1 210 ? 12.546 -7.578 -12.634 1.00 96.69 210 VAL A CA 1
ATOM 1618 C C . VAL A 1 210 ? 12.132 -8.668 -13.620 1.00 96.69 210 VAL A C 1
ATOM 1620 O O . VAL A 1 210 ? 12.817 -8.928 -14.610 1.00 96.69 210 VAL A O 1
ATOM 1623 N N . GLU A 1 211 ? 10.990 -9.278 -13.338 1.00 97.50 211 GLU A N 1
ATOM 1624 C CA . GLU A 1 211 ? 10.287 -10.237 -14.180 1.00 97.50 211 GLU A CA 1
ATOM 1625 C C . GLU A 1 211 ? 8.884 -9.689 -14.458 1.00 97.50 211 GLU A C 1
ATOM 1627 O O . GLU A 1 211 ? 8.138 -9.387 -13.524 1.00 97.50 211 GLU A O 1
ATOM 1632 N N . ILE A 1 212 ? 8.539 -9.523 -15.734 1.00 96.19 212 ILE A N 1
ATOM 1633 C CA . ILE A 1 212 ? 7.227 -9.041 -16.170 1.00 96.19 212 ILE A CA 1
ATOM 1634 C C . ILE A 1 212 ? 6.615 -10.087 -17.094 1.00 96.19 212 ILE A C 1
ATOM 1636 O O . ILE A 1 212 ? 7.219 -10.413 -18.116 1.00 96.19 212 ILE A O 1
ATOM 1640 N N . THR A 1 213 ? 5.429 -10.585 -16.754 1.00 96.88 213 THR A N 1
ATOM 1641 C CA . THR A 1 213 ? 4.658 -11.502 -17.603 1.00 96.88 213 THR A CA 1
ATOM 1642 C C . THR A 1 213 ? 3.253 -10.967 -17.857 1.00 96.88 213 THR A C 1
ATOM 1644 O O . THR A 1 213 ? 2.721 -10.192 -17.054 1.00 96.88 213 THR A O 1
ATOM 1647 N N . ASP A 1 214 ? 2.675 -11.318 -19.006 1.00 96.62 214 ASP A N 1
ATOM 1648 C CA . ASP A 1 214 ? 1.252 -11.108 -19.319 1.00 96.62 214 ASP A CA 1
ATOM 1649 C C . ASP A 1 214 ? 0.752 -9.661 -19.109 1.00 96.62 214 ASP A C 1
ATOM 1651 O O . ASP A 1 214 ? -0.390 -9.413 -18.734 1.00 96.62 214 ASP A O 1
ATOM 1655 N N . SER A 1 215 ? 1.624 -8.666 -19.300 1.00 95.56 215 SER A N 1
ATOM 1656 C CA . SER A 1 215 ? 1.350 -7.270 -18.934 1.00 95.56 215 SER A CA 1
ATOM 1657 C C . SER A 1 215 ? 1.263 -6.348 -20.146 1.00 95.56 215 SER A C 1
ATOM 1659 O O . SER A 1 215 ? 2.005 -6.483 -21.118 1.00 95.56 215 SER A O 1
ATOM 1661 N N . VAL A 1 216 ? 0.386 -5.347 -20.063 1.00 94.31 216 VAL A N 1
ATOM 1662 C CA . VAL A 1 216 ? 0.085 -4.410 -21.149 1.00 94.31 216 VAL A CA 1
ATOM 1663 C C . VAL A 1 216 ? 0.553 -3.006 -20.787 1.00 94.31 216 VAL A C 1
ATOM 1665 O O . VAL A 1 216 ? 0.092 -2.414 -19.813 1.00 94.31 216 VAL A O 1
ATOM 1668 N N . PHE A 1 217 ? 1.424 -2.437 -21.617 1.00 93.12 217 PHE A N 1
ATOM 1669 C CA . PHE A 1 217 ? 1.888 -1.055 -21.504 1.00 93.12 217 PHE A CA 1
ATOM 1670 C C . PHE A 1 217 ? 1.136 -0.180 -22.517 1.00 93.12 217 PHE A C 1
ATOM 1672 O O . PHE A 1 217 ? 1.247 -0.372 -23.726 1.00 93.12 217 PHE A O 1
ATOM 1679 N N . LYS A 1 218 ? 0.332 0.766 -22.025 1.00 88.19 218 LYS A N 1
ATOM 1680 C CA . LYS A 1 218 ? -0.494 1.685 -22.821 1.00 88.19 218 LYS A CA 1
ATOM 1681 C C . LYS A 1 218 ? 0.110 3.087 -22.789 1.00 88.19 218 LYS A C 1
ATOM 1683 O O . LYS A 1 218 ? 0.546 3.525 -21.733 1.00 88.19 218 LYS A O 1
ATOM 1688 N N . SER A 1 219 ? 0.054 3.815 -23.907 1.00 77.88 219 SER A N 1
ATOM 1689 C CA . SER A 1 219 ? 0.699 5.126 -24.153 1.00 77.88 219 SER A CA 1
ATOM 1690 C C . SER A 1 219 ? 2.191 5.071 -24.530 1.00 77.88 219 SER A C 1
ATOM 1692 O O . SER A 1 219 ? 2.941 4.201 -24.094 1.00 77.88 219 SER A O 1
ATOM 1694 N N . SER A 1 220 ? 2.616 6.028 -25.366 1.00 57.84 220 SER A N 1
ATOM 1695 C CA . SER A 1 220 ? 3.971 6.123 -25.934 1.00 57.84 220 SER A CA 1
ATOM 1696 C C . SER A 1 220 ? 5.069 6.385 -24.903 1.00 57.84 220 SER A C 1
ATOM 1698 O O . SER A 1 220 ? 6.237 6.139 -25.186 1.00 57.84 220 SER A O 1
ATOM 1700 N N . ASN A 1 221 ? 4.709 6.888 -23.719 1.00 69.31 221 ASN A N 1
ATOM 1701 C CA . ASN A 1 221 ? 5.663 7.199 -22.650 1.00 69.31 221 ASN A CA 1
ATOM 1702 C C . ASN A 1 221 ? 5.848 6.043 -21.666 1.00 69.31 221 ASN A C 1
ATOM 1704 O O . ASN A 1 221 ? 6.657 6.129 -20.741 1.00 69.31 221 ASN A O 1
ATOM 1708 N N . THR A 1 222 ? 5.129 4.945 -21.874 1.00 75.31 222 THR A N 1
ATOM 1709 C CA . THR A 1 222 ? 5.154 3.789 -20.990 1.00 75.31 222 THR A CA 1
ATOM 1710 C C . THR A 1 222 ? 6.339 2.894 -21.353 1.00 75.31 222 THR A C 1
ATOM 1712 O O . THR A 1 222 ? 6.203 1.812 -21.914 1.00 75.31 222 THR A O 1
ATOM 1715 N N . VAL A 1 223 ? 7.533 3.401 -21.049 1.00 84.75 223 VAL A N 1
ATOM 1716 C CA . VAL A 1 223 ? 8.824 2.739 -21.269 1.00 84.75 223 VAL A CA 1
ATOM 1717 C C . VAL A 1 223 ? 9.375 2.162 -19.964 1.00 84.75 223 VAL A C 1
ATOM 1719 O O . VAL A 1 223 ? 9.002 2.596 -18.873 1.00 84.75 223 VAL A O 1
ATOM 1722 N N . ILE A 1 224 ? 10.295 1.203 -20.063 1.00 88.88 224 ILE A N 1
ATOM 1723 C CA . ILE A 1 224 ? 11.073 0.694 -18.927 1.00 88.88 224 ILE A CA 1
ATOM 1724 C C . ILE A 1 224 ? 12.474 1.296 -19.010 1.00 88.88 224 ILE A C 1
ATOM 1726 O O . ILE A 1 224 ? 13.162 1.134 -20.015 1.00 88.88 224 ILE A O 1
ATOM 1730 N N . PHE A 1 225 ? 12.908 1.973 -17.949 1.00 89.25 225 PHE A N 1
ATOM 1731 C CA . PHE A 1 225 ? 14.285 2.436 -17.811 1.00 89.25 225 PHE A CA 1
ATOM 1732 C C . PHE A 1 225 ? 15.046 1.508 -16.866 1.00 89.25 225 PHE A C 1
ATOM 1734 O O . PHE A 1 225 ? 14.719 1.415 -15.682 1.00 89.25 225 PHE A O 1
ATOM 1741 N N . ALA A 1 226 ? 16.074 0.839 -17.387 1.00 87.94 226 ALA A N 1
ATOM 1742 C CA . ALA A 1 226 ? 16.895 -0.105 -16.642 1.00 87.94 226 ALA A CA 1
ATOM 1743 C C . ALA A 1 226 ? 18.374 0.281 -16.734 1.00 87.94 226 ALA A C 1
ATOM 1745 O O . ALA A 1 226 ? 18.961 0.286 -17.814 1.00 87.94 226 ALA A O 1
ATOM 1746 N N . GLN A 1 227 ? 18.991 0.570 -15.589 1.00 88.00 227 GLN A N 1
ATOM 1747 C CA . GLN A 1 227 ? 20.421 0.838 -15.477 1.00 88.00 227 GLN A CA 1
ATOM 1748 C C . GLN A 1 227 ? 21.044 -0.167 -14.511 1.00 88.00 227 GLN A C 1
ATOM 1750 O O . GLN A 1 227 ? 20.714 -0.183 -13.329 1.00 88.00 227 GLN A O 1
ATOM 1755 N N . GLN A 1 228 ? 21.954 -1.010 -15.013 1.00 87.12 228 GLN A N 1
ATOM 1756 C CA . GLN A 1 228 ? 22.586 -2.083 -14.225 1.00 87.12 228 GLN A CA 1
ATOM 1757 C C . GLN A 1 228 ? 21.547 -2.968 -13.506 1.00 87.12 228 GLN A C 1
ATOM 1759 O O . GLN A 1 228 ? 21.675 -3.271 -12.315 1.00 87.12 228 GLN A O 1
ATOM 1764 N N . ALA A 1 229 ? 20.495 -3.337 -14.234 1.00 91.44 229 ALA A N 1
ATOM 1765 C CA . ALA A 1 229 ? 19.394 -4.166 -13.769 1.00 91.44 229 ALA A CA 1
ATOM 1766 C C . ALA A 1 229 ? 19.204 -5.361 -14.714 1.00 91.44 229 ALA A C 1
ATOM 1768 O O . ALA A 1 229 ? 19.550 -5.283 -15.894 1.00 91.44 229 ALA A O 1
ATOM 1769 N N . THR A 1 230 ? 18.645 -6.447 -14.190 1.00 90.12 230 THR A N 1
ATOM 1770 C CA . THR A 1 230 ? 18.247 -7.621 -14.974 1.00 90.12 230 THR A CA 1
ATOM 1771 C C . THR A 1 230 ? 16.761 -7.509 -15.284 1.00 90.12 230 THR A C 1
ATOM 1773 O O . THR A 1 230 ? 15.960 -7.401 -14.359 1.00 90.12 230 THR A O 1
ATOM 1776 N N . LEU A 1 231 ? 16.401 -7.535 -16.567 1.00 92.81 231 LEU A N 1
ATOM 1777 C CA . LEU A 1 231 ? 15.021 -7.441 -17.043 1.00 92.81 231 LEU A CA 1
ATOM 1778 C C . LEU A 1 231 ? 14.650 -8.710 -17.809 1.00 92.81 231 LEU A C 1
ATOM 1780 O O . LEU A 1 231 ? 15.286 -9.036 -18.810 1.00 92.81 231 LEU A O 1
ATOM 1784 N N . ILE A 1 232 ? 13.613 -9.395 -17.336 1.00 92.12 232 ILE A N 1
ATOM 1785 C CA . ILE A 1 232 ? 12.993 -10.547 -17.989 1.00 92.12 232 ILE A CA 1
ATOM 1786 C C . ILE A 1 232 ? 11.571 -10.138 -18.366 1.00 92.12 232 ILE A C 1
ATOM 1788 O O . ILE A 1 232 ? 10.795 -9.732 -17.504 1.00 92.12 232 ILE A O 1
ATOM 1792 N N . ILE A 1 233 ? 11.241 -10.227 -19.653 1.00 88.50 233 ILE A N 1
ATOM 1793 C CA . ILE A 1 233 ? 9.885 -10.002 -20.161 1.00 88.50 233 ILE A CA 1
ATOM 1794 C C . ILE A 1 233 ? 9.445 -11.288 -20.847 1.00 88.50 233 ILE A C 1
ATOM 1796 O O . ILE A 1 233 ? 10.127 -11.752 -21.762 1.00 88.50 233 ILE A O 1
ATOM 1800 N N . ALA A 1 234 ? 8.325 -11.846 -20.402 1.00 84.69 234 ALA A N 1
ATOM 1801 C CA . ALA A 1 234 ? 7.659 -12.958 -21.061 1.00 84.69 234 ALA A CA 1
ATOM 1802 C C . ALA A 1 234 ? 6.228 -12.560 -21.435 1.00 84.69 234 ALA A C 1
ATOM 1804 O O . ALA A 1 234 ? 5.626 -11.680 -20.818 1.00 84.69 234 ALA A O 1
ATOM 1805 N N . SER A 1 235 ? 5.732 -13.174 -22.500 1.00 77.69 235 SER A N 1
ATOM 1806 C CA . SER A 1 235 ? 4.392 -12.974 -23.049 1.00 77.69 235 SER A CA 1
ATOM 1807 C C . SER A 1 235 ? 3.460 -14.110 -22.700 1.00 77.69 235 SER A C 1
ATOM 1809 O O . SER A 1 235 ? 3.994 -15.244 -22.634 1.00 77.69 235 SER A O 1
#

Secondary structure (DSSP, 8-state):
--EEEESSSTTSB-HHHHHHH--TT-EEEEPSEEEE--EEE-S--EEEESSTT--EEEES-EEEESSEEEEES-EEEE-STT-EEEEEES-EEEEES-EEEE---TT-EEEEEES-EEEEES-EEES-SS-SEEEESS-EEEEES-EEES--SS-SEEEES-EEEEES-EEEEESS-SEEEESS-EEEEES-EEEESSS-SEEEESS-EEEEES-EEESTT-PEEESS-EEEEE-

Foldseek 3Di:
DEEAEADDDPPHDHPVVCLVVDAAAYEYEYEADEEEDADEAAHEYEYEYNDLQGNAEYEHEYEYELYEYEYGSYEYEYDDEQDENYEYENYEYEYYSYEYDYCLRYNYEHYEEENYEYEYELYEYENAAEAPEEYEHAYEYEYELYEYEHYHDYAPYEEELYEYEEENYEYYAAAEEVYEYEDLYEYEYENYEAHYDHAANYHEYANYEYEYENYYYDDPRPHHHYDNYHYHYYD

Sequence (235 aa):
MKVLKVGKSIFKMSLEKALSTAGTEDTIQLAPGRYNLDTVINRGITFEAEFPDSSVVITGTLSINNTSCIFKNITFECSARDKNLIVANQSNLMFEHCSFYGNHIELARAIFLTKSNLTVYCCSFSGISSNAIKAMKSSKVAVYKSIFKDLKDSSAIYMESSQLDIQDCRFINITTNAVNAIGKSDIKARDCEWEVTKAPALYLNPKVTVEITDSVFKSSNTVIFAQQATLIIAS

Organism: NCBI:txid45611

Radius of gyration: 17.86 Å; chains: 1; bounding box: 47×31×52 Å